Protein AF-A0A9D4PYG9-F1 (afdb_monomer_lite)

Radius of gyration: 35.53 Å; chains: 1; bounding box: 82×43×88 Å

pLDDT: mean 91.63, std 8.03, range [55.56, 98.69]

Organism: Rhipicephalus sanguineus (NCBI:txid34632)

Foldseek 3Di:
DVCVQQDPVNDALQSNLVSLQVQLVVCVVVVVLVSSLVSLVVSVVSVDPDLQSLLSSLLSNLVSCVSVVVLVSSLVSLVSSCVSPPPPLSSLVSNLVSCVSVLVLVVNLVSLVSNCVVPVPPPVSVVSNVVSVVSVVVVVVVVVVVVVVVVVVVVQVVLQVVQCVVVVNDFDDDDPPDPDDDSQPVQADPDPVQHPLGWGQDPVNPFIWHFDKDADVVLRDIDTRSTDTPVDDVLVVQCVQANPPDDHDPSCPVVCRHSVNDDDDD

Secondary structure (DSSP, 8-state):
-HHHHT-TTTS-HHHHHHHHHHHHHHHHHTT-HHHHHHHHHHHHHT--S-HHHHHHHHHHHHHHHHHTT-HHHHHHHHHHHHHHSTT-HHHHHHHHHHHHHTT-HHHHHHHHHHHHHH-TT-HHHHHHHHHHHHHHHHHHHHHHHHHHHHHHHHHHHHHHHHHHHHTT-PPPPPPTT-SS--TTGGGS--SGGGTT---EE-TTSSSEEEEEEEEETTTTEEEEEEEEETTS-HHHHHHHHHSTTS---GGGTT----TTT-----

InterPro domains:
  IPR011990 Tetratricopeptide-like helical domain superfamily [G3DSA:1.25.40.10] (14-161)
  IPR011990 Tetratricopeptide-like helical domain superfamily [SSF48452] (6-137)
  IPR019734 Tetratricopeptide repeat [SM00028] (17-50)
  IPR019734 Tetratricopeptide repeat [SM00028] (55-88)
  IPR019734 Tetratricopeptide repeat [SM00028] (89-122)
  IPR044059 Cns1/TTC4, wheel domain [PF18972] (207-264)

Sequence (266 aa):
MQQLKYDTELNGPEDLAEQYKEDGNNNFKLKKYRWAVASYTEGLRQKCKSLELNAQLYCNRAAAHFRLKNYGSALADSTIASKLKPNYTKAMTKAALCCWELERYQECIDWCKQLLELDAANAEMTMLKDKAEKALKLAERNRRKTELKERLAARQEAALRNALVERGIELPKPKDEELEYNPFEPLTPTHPALQGHRVHQSPSGDGLVWPAIFLYPEVMESDFVQSFDECSTFGEQLELLFGDTVDQPEWNASSRYTPNSVSVPH

Structure (mmCIF, N/CA/C/O backbone):
data_AF-A0A9D4PYG9-F1
#
_entry.id   AF-A0A9D4PYG9-F1
#
loop_
_atom_site.group_PDB
_atom_site.id
_atom_site.type_symbol
_atom_site.label_atom_id
_atom_site.label_alt_id
_atom_site.label_comp_id
_atom_site.label_asym_id
_atom_site.label_entity_id
_atom_site.label_seq_id
_atom_site.pdbx_PDB_ins_code
_atom_site.Cartn_x
_atom_site.Cartn_y
_atom_site.Cartn_z
_atom_site.occupancy
_atom_site.B_iso_or_equiv
_atom_site.auth_seq_id
_atom_site.auth_comp_id
_atom_site.auth_asym_id
_atom_site.auth_atom_id
_atom_site.pdbx_PDB_model_num
ATOM 1 N N . MET A 1 1 ? -21.456 -21.871 41.539 1.00 55.56 1 MET A N 1
ATOM 2 C CA . MET A 1 1 ? -21.260 -20.400 41.525 1.00 55.56 1 MET A CA 1
ATOM 3 C C . MET A 1 1 ? -21.328 -19.811 40.113 1.00 55.56 1 MET A C 1
ATOM 5 O O . MET A 1 1 ? -22.135 -18.921 39.924 1.00 55.56 1 MET A O 1
ATOM 9 N N . GLN A 1 2 ? -20.578 -20.300 39.107 1.00 59.31 2 GLN A N 1
ATOM 10 C CA . GLN A 1 2 ? -20.691 -19.781 37.721 1.00 59.31 2 GLN A CA 1
ATOM 11 C C . GLN A 1 2 ? -22.035 -20.084 37.030 1.00 59.31 2 GLN A C 1
ATOM 13 O O . GLN A 1 2 ? -22.487 -19.281 36.228 1.00 59.31 2 GLN A O 1
ATOM 18 N N . GLN A 1 3 ? -22.688 -21.202 37.361 1.00 62.25 3 GLN A N 1
ATOM 19 C CA . GLN A 1 3 ? -23.954 -21.609 36.734 1.00 62.25 3 GLN A CA 1
ATOM 20 C C . GLN A 1 3 ? -25.133 -20.692 37.096 1.00 62.25 3 GLN A C 1
ATOM 22 O O . GLN A 1 3 ? -25.907 -20.351 36.218 1.00 62.25 3 GLN A O 1
ATOM 27 N N . LEU A 1 4 ? -25.206 -20.216 38.349 1.00 64.75 4 LEU A N 1
ATOM 28 C CA . LEU A 1 4 ? -26.222 -19.242 38.783 1.00 64.75 4 LEU A CA 1
ATOM 29 C C . LEU A 1 4 ? -26.007 -17.852 38.168 1.00 64.75 4 LEU A C 1
ATOM 31 O O . LEU A 1 4 ? -26.941 -17.065 38.069 1.00 64.75 4 LEU A O 1
ATOM 35 N N . LYS A 1 5 ? -24.754 -17.533 37.811 1.00 72.44 5 LYS A N 1
ATOM 36 C CA . LYS A 1 5 ? -24.378 -16.220 37.291 1.00 72.44 5 LYS A CA 1
ATOM 37 C C . LYS A 1 5 ? -25.054 -15.989 35.937 1.00 72.44 5 LYS A C 1
ATOM 39 O O . LYS A 1 5 ? -25.795 -15.029 35.811 1.00 72.44 5 LYS A O 1
ATOM 44 N N . TYR A 1 6 ? -24.897 -16.916 34.991 1.00 76.25 6 TYR A N 1
ATOM 45 C CA . TYR A 1 6 ? -25.438 -16.786 33.628 1.00 76.25 6 TYR A CA 1
ATOM 46 C C . TYR A 1 6 ? -26.791 -17.472 33.414 1.00 76.25 6 TYR A C 1
ATOM 48 O O . TYR A 1 6 ? -27.145 -17.794 32.281 1.00 76.25 6 TYR A O 1
ATOM 56 N N . ASP A 1 7 ? -27.520 -17.754 34.490 1.00 78.38 7 ASP A N 1
ATOM 57 C CA . ASP A 1 7 ? -28.818 -18.406 34.387 1.00 78.38 7 ASP A CA 1
ATOM 58 C C . ASP A 1 7 ? -29.837 -17.446 33.755 1.00 78.38 7 ASP A C 1
ATOM 60 O O . ASP A 1 7 ? -30.110 -16.369 34.295 1.00 78.38 7 ASP A O 1
ATOM 64 N N . THR A 1 8 ? -30.376 -17.836 32.600 1.00 74.88 8 THR A N 1
ATOM 65 C CA . THR A 1 8 ? -31.358 -17.066 31.828 1.00 74.88 8 THR A CA 1
ATOM 66 C C . THR A 1 8 ? -32.742 -17.034 32.467 1.00 74.88 8 THR A C 1
ATOM 68 O O . THR A 1 8 ? -33.554 -16.195 32.091 1.00 74.88 8 THR A O 1
ATOM 71 N N . GLU A 1 9 ? -33.033 -17.931 33.413 1.00 72.62 9 GLU A N 1
ATOM 72 C CA . GLU A 1 9 ? -34.295 -17.925 34.164 1.00 72.62 9 GLU A CA 1
ATOM 73 C C . GLU A 1 9 ? -34.260 -16.923 35.328 1.00 72.62 9 GLU A C 1
ATOM 75 O O . GLU A 1 9 ? -35.305 -16.449 35.773 1.00 72.62 9 GLU A O 1
ATOM 80 N N . LEU A 1 10 ? -33.057 -16.569 35.797 1.00 72.06 10 LEU A N 1
ATOM 81 C CA . LEU A 1 10 ? -32.842 -15.691 36.950 1.00 72.06 10 LEU A CA 1
ATOM 82 C C . LEU A 1 10 ? -32.407 -14.268 36.573 1.00 72.06 10 LEU A C 1
ATOM 84 O O . LEU A 1 10 ? -32.559 -13.363 37.391 1.00 72.06 10 LEU A O 1
ATOM 88 N N . ASN A 1 11 ? -31.861 -14.059 35.371 1.00 78.19 11 ASN A N 1
ATOM 89 C CA . ASN A 1 11 ? -31.278 -12.782 34.951 1.00 78.19 11 ASN A CA 1
ATOM 90 C C . ASN A 1 11 ? -31.868 -12.307 33.619 1.00 78.19 11 ASN A C 1
ATOM 92 O O . ASN A 1 11 ? -31.974 -13.080 32.664 1.00 78.19 11 ASN A O 1
ATOM 96 N N . GLY A 1 12 ? -32.194 -11.015 33.529 1.00 86.75 12 GLY A N 1
ATOM 97 C CA . GLY A 1 12 ? -32.633 -10.414 32.273 1.00 86.75 12 GLY A CA 1
ATOM 98 C C . GLY A 1 12 ? -31.500 -10.329 31.236 1.00 86.75 12 GLY A C 1
ATOM 99 O O . GLY A 1 12 ? -30.319 -10.389 31.594 1.00 86.75 12 GLY A O 1
ATOM 100 N N . PRO A 1 13 ? -31.818 -10.133 29.942 1.00 88.19 13 PRO A N 1
ATOM 101 C CA . PRO A 1 13 ? -30.812 -9.935 28.894 1.00 88.19 13 PRO A CA 1
ATOM 102 C C . PRO A 1 13 ? -29.830 -8.792 29.194 1.00 88.19 13 PRO A C 1
ATOM 104 O O . PRO A 1 13 ? -28.642 -8.886 28.882 1.00 88.19 13 PRO A O 1
ATOM 107 N N . GLU A 1 14 ? -30.317 -7.717 29.813 1.00 90.12 14 GLU A N 1
ATOM 108 C CA . GLU A 1 14 ? -29.525 -6.587 30.294 1.00 90.12 14 GLU A CA 1
ATOM 109 C C . GLU A 1 14 ? -28.530 -7.006 31.389 1.00 90.12 14 GLU A C 1
ATOM 111 O O . GLU A 1 14 ? -27.348 -6.679 31.286 1.00 90.12 14 GLU A O 1
ATOM 116 N N . ASP A 1 15 ? -28.978 -7.768 32.390 1.00 90.56 15 ASP A N 1
ATOM 117 C CA . ASP A 1 15 ? -28.140 -8.224 33.506 1.00 90.56 15 ASP A CA 1
ATOM 118 C C . ASP A 1 15 ? -27.057 -9.195 33.025 1.00 90.56 15 ASP A C 1
ATOM 120 O O . ASP A 1 15 ? -25.887 -9.067 33.391 1.00 90.56 15 ASP A O 1
ATOM 124 N N . LEU A 1 16 ? -27.421 -10.132 32.144 1.00 92.31 16 LEU A N 1
ATOM 125 C CA . LEU A 1 16 ? -26.475 -11.063 31.526 1.00 92.31 16 LEU A CA 1
ATOM 126 C C . LEU A 1 16 ? -25.425 -10.323 30.696 1.00 92.31 16 LEU A C 1
ATOM 128 O O . LEU A 1 16 ? -24.229 -10.599 30.819 1.00 92.31 16 LEU A O 1
ATOM 132 N N . ALA A 1 17 ? -25.84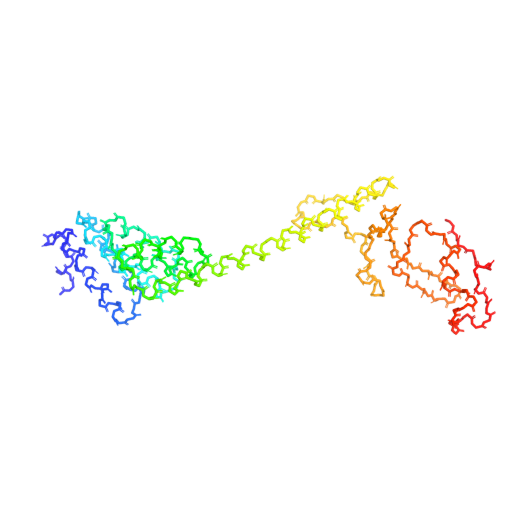5 -9.358 29.872 1.00 93.69 17 ALA A N 1
ATOM 133 C CA . ALA A 1 17 ? -24.924 -8.528 29.102 1.00 93.69 17 ALA A CA 1
ATOM 134 C C . ALA A 1 17 ? -23.938 -7.784 30.016 1.00 93.69 17 ALA A C 1
ATOM 136 O O . ALA A 1 17 ? -22.748 -7.692 29.700 1.00 93.69 17 ALA A O 1
ATOM 137 N N . GLU A 1 18 ? -24.413 -7.317 31.170 1.00 94.56 18 GLU A N 1
ATOM 138 C CA . GLU A 1 18 ? -23.606 -6.577 32.132 1.00 94.56 18 GLU A CA 1
ATOM 139 C C . GLU A 1 18 ? -22.602 -7.461 32.873 1.00 94.56 18 GLU A C 1
ATOM 141 O O . GLU A 1 18 ? -21.430 -7.108 33.027 1.00 94.56 18 GLU A O 1
ATOM 146 N N . GLN A 1 19 ? -23.003 -8.677 33.228 1.00 93.94 19 GLN A N 1
ATOM 147 C CA . GLN A 1 19 ? -22.090 -9.675 33.768 1.00 93.94 19 GLN A CA 1
ATOM 148 C C . GLN A 1 19 ? -20.988 -10.057 32.770 1.00 93.94 19 GLN A C 1
ATOM 150 O O . GLN A 1 19 ? -19.811 -10.098 33.140 1.00 93.94 19 GLN A O 1
ATOM 155 N N . TYR A 1 20 ? -21.345 -10.291 31.502 1.00 96.38 20 TYR A N 1
ATOM 156 C CA . TYR A 1 20 ? -20.376 -10.570 30.441 1.00 96.38 20 TYR A CA 1
ATOM 157 C C . TYR A 1 20 ? -19.436 -9.386 30.185 1.00 96.38 20 TYR A C 1
ATOM 159 O O . TYR A 1 20 ? -18.245 -9.595 29.927 1.00 96.38 20 TYR A O 1
ATOM 167 N N . LYS A 1 21 ? -19.931 -8.145 30.297 1.00 96.75 21 LYS A N 1
ATOM 168 C CA . LYS A 1 21 ? -19.092 -6.941 30.259 1.00 96.75 21 LYS A CA 1
ATOM 169 C C . LYS A 1 21 ? -18.051 -6.971 31.374 1.00 96.75 21 LYS A C 1
ATOM 171 O O . LYS A 1 21 ? -16.872 -6.754 31.100 1.00 96.75 21 LYS A O 1
ATOM 176 N N . GLU A 1 22 ? -18.455 -7.274 32.606 1.00 97.50 22 GLU A N 1
ATOM 177 C CA . GLU A 1 22 ? -17.533 -7.342 33.743 1.00 97.50 22 GLU A CA 1
ATOM 178 C C . GLU A 1 22 ? -16.489 -8.456 33.593 1.00 97.50 22 GLU A C 1
ATOM 180 O O . GLU A 1 22 ? -15.306 -8.245 33.871 1.00 97.50 22 GLU A O 1
ATOM 185 N N . ASP A 1 23 ? -16.869 -9.616 33.057 1.00 96.06 23 ASP A N 1
ATOM 186 C CA . ASP A 1 23 ? -15.910 -10.683 32.750 1.00 96.06 23 ASP A CA 1
ATOM 187 C C . ASP A 1 23 ? -14.924 -10.279 31.654 1.00 96.06 23 ASP A C 1
ATOM 189 O O . ASP A 1 23 ? -13.720 -10.533 31.766 1.00 96.06 23 ASP A O 1
ATOM 193 N N . GLY A 1 24 ? -15.410 -9.591 30.620 1.00 97.62 24 GLY A N 1
ATOM 194 C CA . GLY A 1 24 ? -14.565 -9.002 29.591 1.00 97.62 24 GLY A CA 1
ATOM 195 C C . GLY A 1 24 ? -13.587 -7.981 30.172 1.00 97.62 24 GLY A C 1
ATOM 196 O O . GLY A 1 24 ? -12.392 -8.043 29.869 1.00 97.62 24 GLY A O 1
ATOM 197 N N . ASN A 1 25 ? -14.055 -7.105 31.067 1.00 98.06 25 ASN A N 1
ATOM 198 C CA . ASN A 1 25 ? -13.240 -6.099 31.751 1.00 98.06 25 ASN A CA 1
ATOM 199 C C . ASN A 1 25 ? -12.143 -6.759 32.598 1.00 98.06 25 ASN A C 1
ATOM 201 O O . ASN A 1 25 ? -10.980 -6.346 32.550 1.00 98.06 25 ASN A O 1
ATOM 205 N N . ASN A 1 26 ? -12.484 -7.814 33.340 1.00 98.06 26 ASN A N 1
ATOM 206 C CA . ASN A 1 26 ? -11.534 -8.578 34.146 1.00 98.06 26 ASN A CA 1
ATOM 207 C C . ASN A 1 26 ? -10.485 -9.276 33.273 1.00 98.06 26 ASN A C 1
ATOM 209 O O . ASN A 1 26 ? -9.284 -9.134 33.514 1.00 98.06 26 ASN A O 1
ATOM 213 N N . ASN A 1 27 ? -10.906 -9.951 32.201 1.00 97.69 27 ASN A N 1
ATOM 214 C CA . ASN A 1 27 ? -9.984 -10.557 31.241 1.00 97.69 27 ASN A CA 1
ATOM 215 C C . ASN A 1 27 ? -9.079 -9.512 30.572 1.00 97.69 27 ASN A C 1
ATOM 217 O O . ASN A 1 27 ? -7.885 -9.756 30.384 1.00 97.69 27 ASN A O 1
ATOM 221 N N . PHE A 1 28 ? -9.609 -8.329 30.260 1.00 97.88 28 PHE A N 1
ATOM 222 C CA . PHE A 1 28 ? -8.837 -7.234 29.681 1.00 97.88 28 PHE A CA 1
ATOM 223 C C . PHE A 1 28 ? -7.763 -6.717 30.648 1.00 97.88 28 PHE A C 1
ATOM 225 O O . PHE A 1 28 ? -6.609 -6.554 30.242 1.00 97.88 28 PHE A O 1
ATOM 232 N N . LYS A 1 29 ? -8.103 -6.525 31.933 1.00 98.06 29 LYS A N 1
ATOM 233 C CA . LYS A 1 29 ? -7.146 -6.154 32.995 1.00 98.06 29 LYS A CA 1
ATOM 234 C C . LYS A 1 29 ? -6.034 -7.196 33.142 1.00 98.06 29 LYS A C 1
ATOM 236 O O . LYS A 1 29 ? -4.868 -6.834 33.271 1.00 98.06 29 LYS A O 1
ATOM 241 N N . LEU A 1 30 ? -6.375 -8.481 33.024 1.00 97.81 30 LEU A N 1
ATOM 242 C CA . LEU A 1 30 ? -5.425 -9.600 33.031 1.00 97.81 30 LEU A CA 1
ATOM 243 C C . LEU A 1 30 ? -4.646 -9.768 31.710 1.00 97.81 30 LEU A C 1
ATOM 245 O O . LEU A 1 30 ? -3.938 -10.759 31.544 1.00 97.81 30 LEU A O 1
ATOM 249 N N . LYS A 1 31 ? -4.781 -8.835 30.754 1.00 97.50 31 LYS A N 1
ATOM 250 C CA . LYS A 1 31 ? -4.175 -8.878 29.407 1.00 97.50 31 LYS A CA 1
ATOM 251 C C . LYS A 1 31 ? -4.569 -10.110 28.576 1.00 97.50 31 LYS A C 1
ATOM 253 O O . LYS A 1 31 ? -3.957 -10.408 27.551 1.00 97.50 31 LYS A O 1
ATOM 258 N N . LYS A 1 32 ? -5.635 -10.809 28.966 1.00 98.25 32 LYS A N 1
ATOM 259 C CA . LYS A 1 32 ? -6.213 -11.958 28.261 1.00 98.25 32 LYS A CA 1
ATOM 260 C C . LYS A 1 32 ? -7.167 -11.472 27.165 1.00 98.25 32 LYS A C 1
ATOM 262 O O . LYS A 1 32 ? -8.369 -11.715 27.213 1.00 98.25 32 LYS A O 1
ATOM 267 N N . TYR A 1 33 ? -6.639 -10.767 26.163 1.00 98.12 33 TYR A N 1
ATOM 268 C CA . TYR A 1 33 ? -7.465 -10.032 25.194 1.00 98.12 33 TYR A CA 1
ATOM 269 C C . TYR A 1 33 ? -8.387 -10.920 24.347 1.00 98.12 33 TYR A C 1
ATOM 271 O O . TYR A 1 33 ? -9.516 -10.525 24.086 1.00 98.12 33 TYR A O 1
ATOM 279 N N . ARG A 1 34 ? -7.961 -12.136 23.969 1.00 98.19 34 ARG A N 1
ATOM 280 C CA . ARG A 1 34 ? -8.829 -13.093 23.249 1.00 98.19 34 ARG A CA 1
ATOM 281 C C . ARG A 1 34 ? -10.056 -13.486 24.077 1.00 98.19 34 ARG A C 1
ATOM 283 O O . ARG A 1 34 ? -11.167 -13.493 23.561 1.00 98.19 34 ARG A O 1
ATOM 290 N N . TRP A 1 35 ? -9.852 -13.743 25.368 1.00 97.88 35 TRP A N 1
ATOM 291 C CA . TRP A 1 35 ? -10.934 -14.050 26.304 1.00 97.88 35 TRP A CA 1
ATOM 292 C C . TRP A 1 35 ? -11.835 -12.839 26.538 1.00 97.88 35 TRP A C 1
ATOM 294 O O . TRP A 1 35 ? -13.049 -12.986 26.557 1.00 97.88 35 TRP A O 1
ATOM 304 N N . ALA A 1 36 ? -11.262 -11.634 26.619 1.00 98.31 36 ALA A N 1
ATOM 305 C CA . ALA A 1 36 ? -12.045 -10.405 26.708 1.00 98.31 36 ALA A CA 1
ATOM 306 C C . ALA A 1 36 ? -12.956 -10.216 25.482 1.00 98.31 36 ALA A C 1
ATOM 308 O O . ALA A 1 36 ? -14.144 -9.954 25.643 1.00 98.31 36 ALA A O 1
ATOM 309 N N . VAL A 1 37 ? -12.431 -10.417 24.264 1.00 98.56 37 VAL A N 1
ATOM 310 C CA . VAL A 1 37 ? -13.228 -10.374 23.023 1.00 98.56 37 VAL A CA 1
ATOM 311 C C . VAL A 1 37 ? -14.380 -11.377 23.069 1.00 98.56 37 VAL A C 1
ATOM 313 O O . VAL A 1 37 ? -15.501 -11.017 22.707 1.00 98.56 37 VAL A O 1
ATOM 316 N N . ALA A 1 38 ? -14.122 -12.608 23.521 1.00 98.06 38 ALA A N 1
ATOM 317 C CA . ALA A 1 38 ? -15.157 -13.628 23.659 1.00 98.06 38 ALA A CA 1
ATOM 318 C C . ALA A 1 38 ? -16.249 -13.183 24.646 1.00 98.06 38 ALA A C 1
ATOM 320 O O . ALA A 1 38 ? -17.416 -13.149 24.271 1.00 98.06 38 ALA A O 1
ATOM 321 N N . SER A 1 39 ? -15.877 -12.733 25.850 1.00 97.88 39 SER A N 1
ATOM 322 C CA . SER A 1 39 ? -16.832 -12.249 26.856 1.00 97.88 39 SER A CA 1
ATOM 323 C C . SER A 1 39 ? -17.685 -11.084 26.344 1.00 97.88 39 SER A C 1
ATOM 325 O O . SER A 1 39 ? -18.905 -11.143 26.438 1.00 97.88 39 SER A O 1
ATOM 327 N N . TYR A 1 40 ? -17.087 -10.060 25.725 1.00 98.25 40 TYR A N 1
ATOM 328 C CA . TYR A 1 40 ? -17.868 -8.951 25.159 1.00 98.25 40 TYR A CA 1
ATOM 329 C C . TYR A 1 40 ? -18.783 -9.397 24.015 1.00 98.25 40 TYR A C 1
ATOM 331 O O . TYR A 1 40 ? -19.875 -8.858 23.848 1.00 98.25 40 TYR A O 1
ATOM 339 N N . THR A 1 41 ? -18.357 -10.387 23.228 1.00 98.19 41 THR A N 1
ATOM 340 C CA . THR A 1 41 ? -19.181 -10.957 22.158 1.00 98.19 41 THR A CA 1
ATOM 341 C C . THR A 1 41 ? -20.390 -11.696 22.722 1.00 98.19 41 THR A C 1
ATOM 343 O O . THR A 1 41 ? -21.488 -11.501 22.207 1.00 98.19 41 THR A O 1
ATOM 346 N N . GLU A 1 42 ? -20.228 -12.473 23.796 1.00 96.56 42 GLU A N 1
ATOM 347 C CA . GLU A 1 42 ? -21.366 -13.096 24.485 1.00 96.56 42 GLU A CA 1
ATOM 348 C C . GLU A 1 42 ? -22.306 -12.055 25.104 1.00 96.56 42 GLU A C 1
ATOM 350 O O . GLU A 1 42 ? -23.521 -12.215 25.019 1.00 96.56 42 GLU A O 1
ATOM 355 N N . GLY A 1 43 ? -21.771 -10.948 25.632 1.00 96.00 43 GLY A N 1
ATOM 356 C CA . GLY A 1 43 ? -22.584 -9.826 26.109 1.00 96.00 43 GLY A CA 1
ATOM 357 C C . GLY A 1 43 ? -23.446 -9.211 25.001 1.00 96.00 43 GLY A C 1
ATOM 358 O O . GLY A 1 43 ? -24.649 -9.034 25.170 1.00 96.00 43 GLY A O 1
ATOM 359 N N . LEU A 1 44 ? -22.863 -8.966 23.823 1.00 96.25 44 LEU A N 1
ATOM 360 C CA . LEU A 1 44 ? -23.594 -8.449 22.657 1.00 96.25 44 LEU A CA 1
ATOM 361 C C . LEU A 1 44 ? -24.637 -9.444 22.118 1.00 96.25 44 LEU A C 1
ATOM 363 O O . LEU A 1 44 ? -25.673 -9.032 21.594 1.00 96.25 44 LEU A O 1
ATOM 367 N N . ARG A 1 45 ? -24.400 -10.756 22.258 1.00 96.12 45 ARG A N 1
ATOM 368 C CA . ARG A 1 45 ? -25.356 -11.801 21.849 1.00 96.12 45 ARG A CA 1
ATOM 369 C C . ARG A 1 45 ? -26.627 -11.830 22.686 1.00 96.12 45 ARG A C 1
ATOM 371 O O . ARG A 1 45 ? -27.636 -12.310 22.175 1.00 96.12 45 ARG A O 1
ATOM 378 N N . GLN A 1 46 ? -26.609 -11.274 23.898 1.00 93.94 46 GLN A N 1
ATOM 379 C CA . GLN A 1 46 ? -27.815 -11.169 24.725 1.00 93.94 46 GLN A CA 1
ATOM 380 C C . GLN A 1 46 ? -28.857 -10.217 24.121 1.00 93.94 46 GLN A C 1
ATOM 382 O O . GLN A 1 46 ? -30.011 -10.241 24.532 1.00 93.94 46 GLN A O 1
ATOM 387 N N . LYS A 1 47 ? -28.488 -9.399 23.117 1.00 87.94 47 LYS A N 1
ATOM 388 C CA . LYS A 1 47 ? -29.399 -8.465 22.426 1.00 87.94 47 LYS A CA 1
ATOM 389 C C . LYS A 1 47 ? -30.151 -7.540 23.395 1.00 87.94 47 LYS A C 1
ATOM 391 O O . LYS A 1 47 ? -31.330 -7.243 23.206 1.00 87.94 47 LYS A O 1
ATOM 396 N N . CYS A 1 48 ? -29.437 -7.075 24.415 1.00 89.38 48 CYS A N 1
ATOM 397 C CA . CYS A 1 48 ? -29.892 -6.055 25.350 1.00 89.38 48 CYS A CA 1
ATOM 398 C C . CYS A 1 48 ? -30.402 -4.806 24.602 1.00 89.38 48 CYS A C 1
ATOM 400 O O . CYS A 1 48 ? -29.817 -4.389 23.595 1.00 89.38 48 CYS A O 1
ATOM 402 N N . LYS A 1 49 ? -31.485 -4.190 25.096 1.00 91.88 49 LYS A N 1
ATOM 403 C CA . LYS A 1 49 ? -32.093 -2.997 24.469 1.00 91.88 49 LYS A CA 1
ATOM 404 C C . LYS A 1 49 ? -31.371 -1.692 24.817 1.00 91.88 49 LYS A C 1
ATOM 406 O O . LYS A 1 49 ? -31.593 -0.676 24.161 1.00 91.88 49 LYS A O 1
ATOM 411 N N . SER A 1 50 ? -30.506 -1.702 25.830 1.00 94.81 50 SER A N 1
ATOM 412 C CA . SER A 1 50 ? -29.747 -0.524 26.253 1.00 94.81 50 SER A CA 1
ATOM 413 C C . SER A 1 50 ? -28.673 -0.158 25.226 1.00 94.81 50 SER A C 1
ATOM 415 O O . SER A 1 50 ? -27.659 -0.842 25.072 1.00 94.81 50 SER A O 1
ATOM 417 N N . LEU A 1 51 ? -28.884 0.966 24.534 1.00 95.12 51 LEU A N 1
ATOM 418 C CA . LEU A 1 51 ? -27.913 1.526 23.587 1.00 95.12 51 LEU A CA 1
ATOM 419 C C . LEU A 1 51 ? -26.587 1.874 24.272 1.00 95.12 51 LEU A C 1
ATOM 421 O O . LEU A 1 51 ? -25.526 1.633 23.703 1.00 95.12 51 LEU A O 1
ATOM 425 N N . GLU A 1 52 ? -26.646 2.383 25.504 1.00 95.69 52 GLU A N 1
ATOM 426 C CA . GLU A 1 52 ? -25.468 2.736 26.301 1.00 95.69 52 GLU A CA 1
ATOM 427 C C . GLU A 1 52 ? -24.622 1.498 26.622 1.00 95.69 52 GLU A C 1
ATOM 429 O O . GLU A 1 52 ? -23.407 1.512 26.423 1.00 95.69 52 GLU A O 1
ATOM 434 N N . LEU A 1 53 ? -25.256 0.401 27.052 1.00 95.88 53 LEU A N 1
ATOM 435 C CA . LEU A 1 53 ? -24.548 -0.847 27.331 1.00 95.88 53 LEU A CA 1
ATOM 436 C C . LEU A 1 53 ? -23.938 -1.437 26.055 1.00 95.88 53 LEU A C 1
ATOM 438 O O . LEU A 1 53 ? -22.750 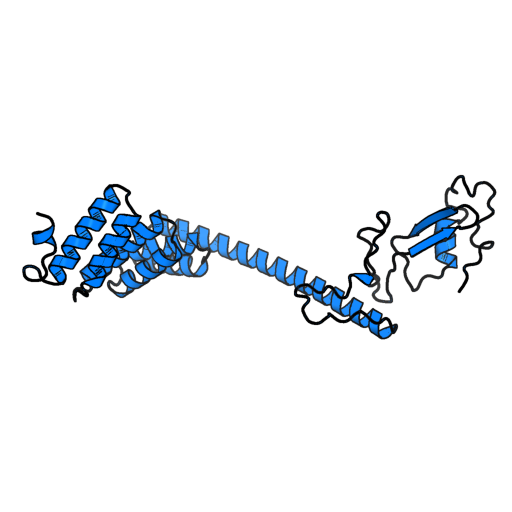-1.765 26.018 1.00 95.88 53 LEU A O 1
ATOM 442 N N . ASN A 1 54 ? -24.711 -1.498 24.972 1.00 97.12 54 ASN A N 1
ATOM 443 C CA . ASN A 1 54 ? -24.191 -1.974 23.693 1.00 97.12 54 ASN A CA 1
ATOM 444 C C . ASN A 1 54 ? -23.001 -1.126 23.219 1.00 97.12 54 ASN A C 1
ATOM 446 O O . ASN A 1 54 ? -21.982 -1.684 22.812 1.00 97.12 54 ASN A O 1
ATOM 450 N N . ALA A 1 55 ? -23.071 0.205 23.334 1.00 97.81 55 ALA A N 1
ATOM 451 C CA . ALA A 1 55 ? -21.960 1.091 22.993 1.00 97.81 55 ALA A CA 1
ATOM 452 C C . ALA A 1 55 ? -20.699 0.774 23.817 1.00 97.81 55 ALA A C 1
ATOM 454 O O . ALA A 1 55 ? -19.606 0.693 23.252 1.00 97.81 55 ALA A O 1
ATOM 455 N N . GLN A 1 56 ? -20.836 0.545 25.128 1.00 97.88 56 GLN A N 1
ATOM 456 C CA . GLN A 1 56 ? -19.721 0.155 26.002 1.00 97.88 56 GLN A CA 1
ATOM 457 C C . GLN A 1 56 ? -19.122 -1.201 25.607 1.00 97.88 56 GLN A C 1
ATOM 459 O O . GLN A 1 56 ? -17.900 -1.321 25.511 1.00 97.88 56 GLN A O 1
ATOM 464 N N . LEU A 1 57 ? -19.958 -2.207 25.333 1.00 98.12 57 LEU A N 1
ATOM 465 C CA . LEU A 1 57 ? -19.517 -3.534 24.894 1.00 98.12 57 LEU A CA 1
ATOM 466 C C . LEU A 1 57 ? -18.735 -3.464 23.577 1.00 98.12 57 LEU A C 1
ATOM 468 O O . LEU A 1 57 ? -17.631 -4.005 23.497 1.00 98.12 57 LEU A O 1
ATOM 472 N N . TYR A 1 58 ? -19.252 -2.748 22.574 1.00 98.62 58 TYR A N 1
ATOM 473 C CA . TYR A 1 58 ? -18.540 -2.522 21.314 1.00 98.62 58 TYR A CA 1
ATOM 474 C C . TYR A 1 58 ? -17.224 -1.763 21.532 1.00 98.62 58 TYR A C 1
ATOM 476 O O . TYR A 1 58 ? -16.184 -2.193 21.039 1.00 98.62 58 TYR A O 1
ATOM 484 N N . CYS A 1 59 ? -17.217 -0.682 22.320 1.00 98.50 59 CYS A N 1
ATOM 485 C CA . CYS A 1 59 ? -15.999 0.087 22.601 1.00 98.50 59 CYS A CA 1
ATOM 486 C C . CYS A 1 59 ? -14.928 -0.761 23.313 1.00 98.50 59 CYS A C 1
ATOM 488 O O . CYS A 1 59 ? -13.740 -0.695 22.981 1.00 98.50 59 CYS A O 1
ATOM 490 N N . ASN A 1 60 ? -15.328 -1.588 24.278 1.00 98.44 60 ASN A N 1
ATOM 491 C CA . ASN A 1 60 ? -14.403 -2.438 25.020 1.00 98.44 60 ASN A CA 1
ATOM 492 C C . ASN A 1 60 ? -13.895 -3.611 24.168 1.00 98.44 60 ASN A C 1
ATOM 494 O O . ASN A 1 60 ? -12.705 -3.948 24.229 1.00 98.44 60 ASN A O 1
ATOM 498 N N . ARG A 1 61 ? -14.752 -4.188 23.314 1.00 98.69 61 ARG A N 1
ATOM 499 C CA . ARG A 1 61 ? -14.342 -5.201 22.334 1.00 98.69 61 ARG A CA 1
ATOM 500 C C . ARG A 1 61 ? -13.386 -4.624 21.295 1.00 98.69 61 ARG A C 1
ATOM 502 O O . ARG A 1 61 ? -12.359 -5.247 21.025 1.00 98.69 61 ARG A O 1
ATOM 509 N N . ALA A 1 62 ? -13.626 -3.400 20.823 1.00 98.69 62 ALA A N 1
ATOM 510 C CA . ALA A 1 62 ? -12.703 -2.680 19.952 1.00 98.69 62 ALA A CA 1
ATOM 511 C C . ALA A 1 62 ? -11.328 -2.489 20.602 1.00 98.69 62 ALA A C 1
ATOM 513 O O . ALA A 1 62 ? -10.298 -2.740 19.976 1.00 98.69 62 ALA A O 1
ATOM 514 N N . ALA A 1 63 ? -11.288 -2.093 21.878 1.00 98.62 63 ALA A N 1
ATOM 515 C CA . ALA A 1 63 ? -10.036 -1.962 22.614 1.00 98.62 63 ALA A CA 1
ATOM 516 C C . ALA A 1 63 ? -9.291 -3.304 22.718 1.00 98.62 63 ALA A C 1
ATOM 518 O O . ALA A 1 63 ? -8.069 -3.339 22.560 1.00 98.62 63 ALA A O 1
ATOM 519 N N . ALA A 1 64 ? -10.005 -4.410 22.947 1.00 98.56 64 ALA A N 1
ATOM 520 C CA . ALA A 1 64 ? -9.415 -5.747 22.989 1.00 98.56 64 ALA A CA 1
ATOM 521 C C . ALA A 1 64 ? -8.889 -6.190 21.612 1.00 98.56 64 ALA A C 1
ATOM 523 O O . ALA A 1 64 ? -7.752 -6.655 21.519 1.00 98.56 64 ALA A O 1
ATOM 524 N N . HIS A 1 65 ? -9.648 -5.964 20.536 1.00 98.69 65 HIS A N 1
ATOM 525 C CA . HIS A 1 65 ? -9.198 -6.205 19.162 1.00 98.69 65 HIS A CA 1
ATOM 526 C C . HIS A 1 65 ? -7.967 -5.377 18.795 1.00 98.69 65 HIS A C 1
ATOM 528 O O . HIS A 1 65 ? -7.028 -5.908 18.208 1.00 98.69 65 HIS A O 1
ATOM 534 N N . PHE A 1 66 ? -7.921 -4.109 19.201 1.00 98.69 66 PHE A N 1
ATOM 535 C CA . PHE A 1 66 ? -6.769 -3.243 18.968 1.00 98.69 66 PHE A CA 1
ATOM 536 C C . PHE A 1 66 ? -5.507 -3.775 19.653 1.00 98.69 66 PHE A C 1
ATOM 538 O O . PHE A 1 66 ? -4.437 -3.791 19.056 1.00 98.69 66 PHE A O 1
ATOM 545 N N . ARG A 1 67 ? -5.622 -4.280 20.889 1.00 98.31 67 ARG A N 1
ATOM 546 C CA . ARG A 1 67 ? -4.495 -4.928 21.587 1.00 98.31 67 ARG A CA 1
ATOM 547 C C . ARG A 1 67 ? -4.039 -6.223 20.913 1.00 98.31 67 ARG A C 1
ATOM 549 O O . ARG A 1 67 ? -2.878 -6.592 21.053 1.00 98.31 67 ARG A O 1
ATOM 556 N N . LEU A 1 68 ? -4.928 -6.881 20.172 1.00 98.31 68 LEU A N 1
ATOM 557 C CA . LEU A 1 68 ? -4.620 -8.040 19.332 1.00 98.31 68 LEU A CA 1
ATOM 558 C C . LEU A 1 68 ? -4.114 -7.664 17.928 1.00 98.31 68 LEU A C 1
ATOM 560 O O . LEU A 1 68 ? -3.834 -8.567 17.151 1.00 98.31 68 LEU A O 1
ATOM 564 N N . LYS A 1 69 ? -3.985 -6.366 17.608 1.00 98.25 69 LYS A N 1
ATOM 565 C CA . LYS A 1 69 ? -3.662 -5.838 16.268 1.00 98.25 69 LYS A CA 1
ATOM 566 C C . LYS A 1 69 ? -4.693 -6.181 15.184 1.00 98.25 69 LYS A C 1
ATOM 568 O O . LYS A 1 69 ? -4.420 -6.073 13.994 1.00 98.25 69 LYS A O 1
ATOM 573 N N . ASN A 1 70 ? -5.917 -6.526 15.580 1.00 98.31 70 ASN A N 1
ATOM 574 C CA . ASN A 1 70 ? -7.034 -6.739 14.661 1.00 98.31 70 ASN A CA 1
ATOM 575 C C . ASN A 1 70 ? -7.684 -5.388 14.325 1.00 98.31 70 ASN A C 1
ATOM 577 O O . ASN A 1 70 ? -8.825 -5.125 14.711 1.00 98.31 70 ASN A O 1
ATOM 581 N N . TYR A 1 71 ? -6.943 -4.501 13.657 1.00 98.62 71 TYR A N 1
ATOM 582 C CA . TYR A 1 71 ? -7.340 -3.101 13.480 1.00 98.62 71 TYR A CA 1
ATOM 583 C C . TYR A 1 71 ? -8.629 -2.931 12.668 1.00 98.62 71 TYR A C 1
ATOM 585 O O . TYR A 1 71 ? -9.442 -2.074 13.001 1.00 98.62 71 TYR A O 1
ATOM 593 N N . GLY A 1 72 ? -8.873 -3.788 11.669 1.00 98.50 72 GLY A N 1
ATOM 594 C CA . GLY A 1 72 ? -10.126 -3.784 10.903 1.00 98.50 72 GLY A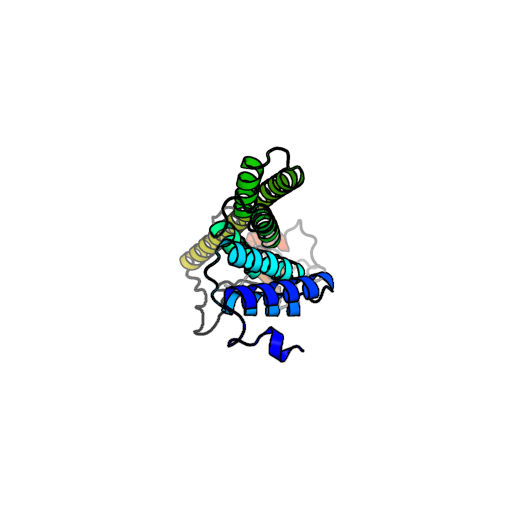 CA 1
ATOM 595 C C . GLY A 1 72 ? -11.356 -4.058 11.776 1.00 98.50 72 GLY A C 1
ATOM 596 O O . GLY A 1 72 ? -12.313 -3.286 11.764 1.00 98.50 72 GLY A O 1
ATOM 597 N N . SER A 1 73 ? -11.308 -5.110 12.601 1.00 98.56 73 SER A N 1
ATOM 598 C CA . SER A 1 73 ? -12.388 -5.437 13.544 1.00 98.56 73 SER A CA 1
ATOM 599 C C . SER A 1 73 ? -12.551 -4.362 14.620 1.00 98.56 73 SER A C 1
ATOM 601 O O . SER A 1 73 ? -13.671 -3.978 14.946 1.00 98.56 73 SER A O 1
ATOM 603 N N . ALA A 1 74 ? -11.438 -3.837 15.141 1.00 98.69 74 ALA A N 1
ATOM 604 C CA . ALA A 1 74 ? -11.459 -2.769 16.135 1.00 98.69 74 ALA A CA 1
ATOM 605 C C . ALA A 1 74 ? -12.093 -1.479 15.593 1.00 98.69 74 ALA A C 1
ATOM 607 O O . ALA A 1 74 ? -12.862 -0.828 16.302 1.00 98.69 74 ALA A O 1
ATOM 608 N N . LEU A 1 75 ? -11.808 -1.121 14.338 1.00 98.69 75 LEU A N 1
ATOM 609 C CA . LEU A 1 75 ? -12.411 0.029 13.672 1.00 98.69 75 LEU A CA 1
ATOM 610 C C . LEU A 1 75 ? -13.916 -0.161 13.473 1.00 98.69 75 LEU A C 1
ATOM 612 O O . LEU A 1 75 ? -14.683 0.760 13.756 1.00 98.69 75 LEU A O 1
ATOM 616 N N . ALA A 1 76 ? -14.343 -1.348 13.035 1.00 98.62 76 ALA A N 1
ATOM 617 C CA . ALA A 1 76 ? -15.758 -1.664 12.859 1.00 98.62 76 ALA A CA 1
ATOM 618 C C . ALA A 1 76 ? -16.532 -1.515 14.180 1.00 98.62 76 ALA A C 1
ATOM 620 O O . ALA A 1 76 ? -17.507 -0.767 14.240 1.00 98.62 76 ALA A O 1
ATOM 621 N N . ASP A 1 77 ? -16.042 -2.135 15.256 1.00 98.69 77 ASP A N 1
ATOM 622 C CA . ASP A 1 77 ? -16.645 -2.033 16.588 1.00 98.69 77 ASP A CA 1
ATOM 623 C C . ASP A 1 77 ? -16.648 -0.591 17.121 1.00 98.69 77 ASP A C 1
ATOM 625 O O . ASP A 1 77 ? -17.661 -0.122 17.637 1.00 98.69 77 ASP A O 1
ATOM 629 N N . SER A 1 78 ? -15.545 0.147 16.955 1.00 98.50 78 SER A N 1
ATOM 630 C CA . SER A 1 78 ? -15.450 1.554 17.380 1.00 98.50 78 SER A CA 1
ATOM 631 C C . SER A 1 78 ? -16.452 2.446 16.645 1.00 98.50 78 SER A C 1
ATOM 633 O O . SER A 1 78 ? -17.074 3.315 17.253 1.00 98.50 78 SER A O 1
ATOM 635 N N . THR A 1 79 ? -16.640 2.203 15.347 1.00 98.19 79 THR A N 1
ATOM 636 C CA . THR A 1 79 ? -17.595 2.934 14.503 1.00 98.19 79 THR A CA 1
ATOM 637 C C . THR A 1 79 ? -19.039 2.621 14.890 1.00 98.19 79 THR A C 1
ATOM 639 O O . THR A 1 79 ? -19.900 3.496 14.847 1.00 98.19 79 THR A O 1
ATOM 642 N N . ILE A 1 80 ? -19.336 1.379 15.282 1.00 98.19 80 ILE A N 1
ATOM 643 C CA . ILE A 1 80 ? -20.661 1.023 15.805 1.00 98.19 80 ILE A CA 1
ATOM 644 C C . ILE A 1 80 ? -20.887 1.702 17.161 1.00 98.19 80 ILE A C 1
ATOM 646 O O . ILE A 1 80 ? -21.929 2.320 17.368 1.00 98.19 80 ILE A O 1
ATOM 650 N N . ALA A 1 81 ? -19.905 1.652 18.066 1.00 98.19 81 ALA A N 1
ATOM 651 C CA . ALA A 1 81 ? -20.002 2.278 19.382 1.00 98.19 81 ALA A CA 1
ATOM 652 C C . ALA A 1 81 ? -20.253 3.795 19.302 1.00 98.19 81 ALA A C 1
ATOM 654 O O . ALA A 1 81 ? -21.088 4.305 20.048 1.00 98.19 81 ALA A O 1
ATOM 655 N N . SER A 1 82 ? -19.587 4.507 18.385 1.00 97.19 82 SER A N 1
ATOM 656 C CA . SER A 1 82 ? -19.791 5.950 18.186 1.00 97.19 82 SER A CA 1
ATOM 657 C C . SER A 1 82 ? -21.143 6.298 17.552 1.00 97.19 82 SER A C 1
ATOM 659 O O . SER A 1 82 ? -21.674 7.375 17.808 1.00 97.19 82 SER A O 1
ATOM 661 N N . LYS A 1 83 ? -21.741 5.384 16.775 1.00 97.12 83 LYS A N 1
ATOM 662 C CA . LYS A 1 83 ? -23.118 5.531 16.269 1.00 97.12 83 LYS A CA 1
ATOM 663 C C . LYS A 1 83 ? -24.167 5.310 17.357 1.00 97.12 83 LYS A C 1
ATOM 665 O O . LYS A 1 83 ? -25.170 6.012 17.379 1.00 97.12 83 LYS A O 1
ATOM 670 N N . LEU A 1 84 ? -23.949 4.334 18.241 1.00 97.25 84 LEU A N 1
ATOM 671 C CA . LEU A 1 84 ? -24.869 4.025 19.344 1.00 97.25 84 LEU A CA 1
ATOM 672 C C . LEU A 1 84 ? -24.851 5.103 20.429 1.00 97.25 84 LEU A C 1
ATOM 674 O O . LEU A 1 84 ? -25.891 5.419 21.002 1.00 97.25 84 LEU A O 1
ATOM 678 N N . LYS A 1 85 ? -23.671 5.664 20.697 1.00 96.00 85 LYS A N 1
ATOM 679 C CA . LYS A 1 85 ? -23.472 6.765 21.631 1.00 96.00 85 LYS A CA 1
ATOM 680 C C . LYS A 1 85 ? -22.757 7.913 20.913 1.00 96.00 85 LYS A C 1
ATOM 682 O O . LYS A 1 85 ? -21.528 7.879 20.798 1.00 96.00 85 LYS A O 1
ATOM 687 N N . PRO A 1 86 ? -23.498 8.933 20.444 1.00 93.94 86 PRO A N 1
ATOM 688 C CA . PRO A 1 86 ? -22.898 10.133 19.877 1.00 93.94 86 PRO A CA 1
ATOM 689 C C . PRO A 1 86 ? -21.899 10.763 20.854 1.00 93.94 86 PRO A C 1
ATOM 691 O O . PRO A 1 86 ? -22.089 10.709 22.070 1.00 93.94 86 PRO A O 1
ATOM 694 N N . ASN A 1 87 ? -20.824 11.349 20.327 1.00 93.69 87 ASN A N 1
ATOM 695 C CA . ASN A 1 87 ? -19.743 11.963 21.109 1.00 93.69 87 ASN A CA 1
ATOM 696 C C . ASN A 1 87 ? -19.044 10.997 22.084 1.00 93.69 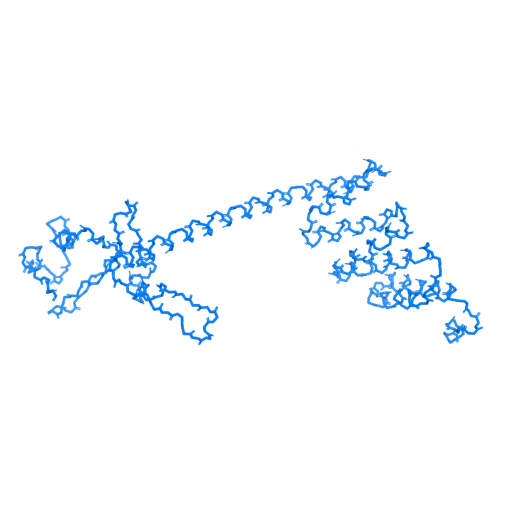87 ASN A C 1
ATOM 698 O O . ASN A 1 87 ? -18.461 11.419 23.086 1.00 93.69 87 ASN A O 1
ATOM 702 N N . TYR A 1 88 ? -19.071 9.687 21.809 1.00 96.88 88 TYR A N 1
ATOM 703 C CA . TYR A 1 88 ? -18.326 8.715 22.602 1.00 96.88 88 TYR A CA 1
ATOM 704 C C . TYR A 1 88 ? -16.829 8.778 22.282 1.00 96.88 88 TYR A C 1
ATOM 706 O O . TYR A 1 88 ? -16.285 7.959 21.538 1.00 96.88 88 TYR A O 1
ATOM 714 N N . THR A 1 89 ? -16.155 9.753 22.892 1.00 96.69 89 THR A N 1
ATOM 715 C CA . THR A 1 89 ? -14.751 10.096 22.624 1.00 96.69 89 THR A CA 1
ATOM 716 C C . THR A 1 89 ? -13.819 8.888 22.693 1.00 96.69 89 THR A C 1
ATOM 718 O O . THR A 1 89 ? -13.000 8.712 21.803 1.00 96.69 89 THR A O 1
ATOM 721 N N . LYS A 1 90 ? -13.997 7.972 23.657 1.00 96.62 90 LYS A N 1
ATOM 722 C CA . LYS A 1 90 ? -13.188 6.738 23.759 1.00 96.62 90 LYS A CA 1
ATOM 723 C C . LYS A 1 90 ? -13.264 5.860 22.503 1.00 96.62 90 LYS A C 1
ATOM 725 O O . LYS A 1 90 ? -12.233 5.363 22.047 1.00 96.62 90 LYS A O 1
ATOM 730 N N . ALA A 1 91 ? -14.463 5.672 21.950 1.00 97.75 91 ALA A N 1
ATOM 731 C CA . ALA A 1 91 ? -14.666 4.899 20.729 1.00 97.75 91 ALA A CA 1
ATOM 732 C C . ALA A 1 91 ? -14.119 5.649 19.507 1.00 97.75 91 ALA A C 1
ATOM 734 O O . ALA A 1 91 ? -13.401 5.067 18.700 1.00 97.75 91 ALA A O 1
ATOM 735 N N . MET A 1 92 ? -14.370 6.957 19.412 1.00 98.31 92 MET A N 1
ATOM 736 C CA . MET A 1 92 ? -13.855 7.798 18.324 1.00 98.31 92 MET A CA 1
ATOM 737 C C . MET A 1 92 ? -12.317 7.828 18.298 1.00 98.31 92 MET A C 1
ATOM 739 O O . MET A 1 92 ? -11.716 7.616 17.248 1.00 98.31 92 MET A O 1
ATOM 743 N N . THR A 1 93 ? -11.659 7.997 19.451 1.00 98.12 93 THR A N 1
ATOM 744 C CA . THR A 1 93 ? -10.192 7.938 19.569 1.00 98.12 93 THR A CA 1
ATOM 745 C C . THR A 1 93 ? -9.673 6.574 19.136 1.00 98.12 93 THR A C 1
ATOM 747 O O . THR A 1 93 ? -8.663 6.472 18.440 1.00 98.12 93 THR A O 1
ATOM 750 N N . LYS A 1 94 ? -10.373 5.494 19.507 1.00 98.25 94 LYS A N 1
ATOM 751 C CA . LYS A 1 94 ? -10.001 4.149 19.070 1.00 98.25 94 LYS A CA 1
ATOM 752 C C . LYS A 1 94 ? -10.138 3.988 17.555 1.00 98.25 94 LYS A C 1
ATOM 754 O O . LYS A 1 94 ? -9.227 3.422 16.957 1.00 98.25 94 LYS A O 1
ATOM 759 N N . ALA A 1 95 ? -11.196 4.521 16.944 1.00 98.38 95 ALA A N 1
ATOM 760 C CA . ALA A 1 95 ? -11.379 4.525 15.495 1.00 98.38 95 ALA A CA 1
ATOM 761 C C . ALA A 1 95 ? -10.245 5.281 14.780 1.00 98.38 95 ALA A C 1
ATOM 763 O O . ALA A 1 95 ? -9.630 4.712 13.881 1.00 98.38 95 ALA A O 1
ATOM 764 N N . ALA A 1 96 ? -9.889 6.488 15.242 1.00 98.44 96 ALA A N 1
ATOM 765 C CA . ALA A 1 96 ? -8.771 7.267 14.697 1.00 98.44 96 ALA A CA 1
ATOM 766 C C . ALA A 1 96 ? -7.452 6.476 14.719 1.00 98.44 96 ALA A C 1
ATOM 768 O O . ALA A 1 96 ? -6.778 6.344 13.699 1.00 98.44 96 ALA A O 1
ATOM 769 N N . LEU A 1 97 ? -7.123 5.867 15.864 1.00 98.50 97 LEU A N 1
ATOM 770 C CA . LEU A 1 97 ? -5.923 5.039 16.006 1.00 98.50 97 LEU A CA 1
ATOM 771 C C . LEU A 1 97 ? -5.951 3.805 15.092 1.00 98.50 97 LEU A C 1
ATOM 773 O O . LEU A 1 97 ? -4.920 3.434 14.545 1.00 98.50 97 LEU A O 1
ATOM 777 N N . CYS A 1 98 ? -7.108 3.165 14.900 1.00 98.62 98 CYS A N 1
ATOM 778 C CA . CYS A 1 98 ? -7.216 2.045 13.961 1.00 98.62 98 CYS A CA 1
ATOM 779 C C . CYS A 1 98 ? -7.022 2.501 12.512 1.00 98.62 98 CYS A C 1
ATOM 781 O O . CYS A 1 98 ? -6.363 1.804 11.750 1.00 98.62 98 CYS A O 1
ATOM 783 N N . CYS A 1 99 ? -7.574 3.656 12.126 1.00 98.69 99 CYS A N 1
ATOM 784 C CA . CYS A 1 99 ? -7.371 4.214 10.790 1.00 98.69 99 CYS A CA 1
ATOM 785 C C . CYS A 1 99 ? -5.895 4.525 10.527 1.00 98.69 99 CYS A C 1
ATOM 787 O O . CYS A 1 99 ? -5.412 4.242 9.436 1.00 98.69 99 CYS A O 1
ATOM 789 N N . TRP A 1 100 ? -5.173 5.045 11.525 1.00 98.50 100 TRP A N 1
ATOM 790 C CA . TRP A 1 100 ? -3.725 5.247 11.440 1.00 98.50 100 TRP A CA 1
ATOM 791 C C . TRP A 1 100 ? -2.968 3.936 11.186 1.00 98.50 100 TRP A C 1
ATOM 793 O O . TRP A 1 100 ? -2.180 3.861 10.249 1.00 98.50 100 TRP A O 1
ATOM 803 N N . GLU A 1 101 ? -3.247 2.891 11.969 1.00 98.38 101 GLU A N 1
ATOM 804 C CA . GLU A 1 101 ? -2.589 1.581 11.827 1.00 98.38 101 GLU A CA 1
ATOM 805 C C . GLU A 1 101 ? -2.956 0.847 10.524 1.00 98.38 101 GLU A C 1
ATOM 807 O O . GLU A 1 101 ? -2.197 0.007 10.054 1.00 98.38 101 GLU A O 1
ATOM 812 N N . LEU A 1 102 ? -4.118 1.150 9.938 1.00 98.12 102 LEU A N 1
ATOM 813 C CA . LEU A 1 102 ? -4.561 0.628 8.639 1.00 98.12 102 LEU A CA 1
ATOM 814 C C . LEU A 1 102 ? -4.108 1.494 7.453 1.00 98.12 102 LEU A C 1
ATOM 816 O O . LEU A 1 102 ? -4.559 1.253 6.336 1.00 98.12 102 LEU A O 1
ATOM 820 N N . GLU A 1 103 ? -3.305 2.535 7.692 1.00 97.88 103 GLU A N 1
ATOM 821 C CA . GLU A 1 103 ? -2.871 3.513 6.681 1.00 97.88 103 GLU A CA 1
ATOM 822 C C . GLU A 1 103 ? -4.036 4.225 5.958 1.00 97.88 103 GLU A C 1
ATOM 824 O O . GLU A 1 103 ? -3.887 4.829 4.895 1.00 97.88 103 GLU A O 1
ATOM 829 N N . ARG A 1 104 ? -5.222 4.233 6.577 1.00 98.25 104 ARG A N 1
ATOM 830 C CA . ARG A 1 104 ? -6.419 4.956 6.121 1.00 98.25 104 ARG A CA 1
ATOM 831 C C . ARG A 1 104 ? -6.343 6.402 6.600 1.00 98.25 104 ARG A C 1
ATOM 833 O O . ARG A 1 104 ? -7.145 6.855 7.418 1.00 98.25 104 ARG A O 1
ATOM 840 N N . TYR A 1 105 ? -5.334 7.126 6.117 1.00 98.38 105 TYR A N 1
ATOM 841 C CA . TYR A 1 105 ? -4.962 8.440 6.650 1.00 98.38 105 TYR A CA 1
ATOM 842 C C . TYR A 1 105 ? -6.080 9.480 6.542 1.00 98.38 105 TYR A C 1
ATOM 844 O O . TYR A 1 105 ? -6.276 10.244 7.483 1.00 98.38 105 TYR A O 1
ATOM 852 N N . GLN A 1 106 ? -6.850 9.481 5.449 1.00 98.38 106 GLN A N 1
ATOM 853 C CA . GLN A 1 106 ? -7.962 10.420 5.281 1.00 98.38 106 GLN A CA 1
ATOM 854 C C . GLN A 1 106 ? -9.028 10.236 6.372 1.00 98.38 106 GLN A C 1
ATOM 856 O O . GLN A 1 106 ? -9.384 11.186 7.061 1.00 98.38 106 GLN A O 1
ATOM 861 N N . GLU A 1 107 ? -9.460 9.000 6.614 1.00 98.25 107 GLU A N 1
ATOM 862 C CA . GLU A 1 107 ? -10.443 8.706 7.662 1.00 98.25 107 GLU A CA 1
ATOM 863 C C . GLU A 1 107 ? -9.884 8.949 9.068 1.00 98.25 107 GLU A C 1
ATOM 865 O O . GLU A 1 107 ? -10.620 9.354 9.965 1.00 98.25 107 GLU A O 1
ATOM 870 N N . CYS A 1 108 ? -8.580 8.734 9.277 1.00 98.69 108 CYS A N 1
ATOM 871 C CA . CYS A 1 108 ? -7.913 9.113 10.523 1.00 98.69 108 CYS A CA 1
ATOM 872 C C . CYS A 1 108 ? -8.039 10.622 10.780 1.00 98.69 108 CYS A C 1
ATOM 874 O O . CYS A 1 108 ? -8.390 11.025 11.888 1.00 98.69 108 CYS A O 1
ATOM 876 N N . ILE A 1 109 ? -7.784 11.451 9.761 1.00 98.62 109 ILE A N 1
ATOM 877 C CA . ILE A 1 109 ? -7.910 12.912 9.844 1.00 98.62 109 ILE A CA 1
ATOM 878 C C . ILE A 1 109 ? -9.347 13.303 10.189 1.00 98.62 109 ILE A C 1
ATOM 880 O O . ILE A 1 109 ? -9.550 14.166 11.042 1.00 98.62 109 ILE A O 1
ATOM 884 N N . ASP A 1 110 ? -10.333 12.664 9.564 1.00 98.31 110 ASP A N 1
ATOM 885 C CA . ASP A 1 110 ? -11.744 12.982 9.777 1.00 98.31 110 ASP A CA 1
ATOM 886 C C . ASP A 1 110 ? -12.202 12.632 11.202 1.00 98.31 110 ASP A C 1
ATOM 888 O O . ASP A 1 110 ? -12.867 13.445 11.847 1.00 98.31 110 ASP A O 1
ATOM 892 N N . TRP A 1 111 ? -11.772 11.488 11.751 1.00 98.25 111 TRP A N 1
ATOM 893 C CA . TRP A 1 111 ? -12.013 11.162 13.163 1.00 98.25 111 TRP A CA 1
ATOM 894 C C . TRP A 1 111 ? -11.320 12.137 14.119 1.00 98.25 111 TRP A C 1
ATOM 896 O O . TRP A 1 111 ? -11.927 12.564 15.102 1.00 98.25 111 TRP A O 1
ATOM 906 N N . CYS A 1 112 ? -10.066 12.512 13.845 1.00 98.31 112 CYS A N 1
ATOM 907 C CA . CYS A 1 112 ? -9.353 13.490 14.665 1.00 98.31 112 CYS A CA 1
ATOM 908 C C . CYS A 1 112 ? -10.035 14.863 14.637 1.00 98.31 112 CYS A C 1
ATOM 910 O O . CYS A 1 112 ? -10.137 15.494 15.682 1.00 98.31 112 CYS A O 1
ATOM 912 N N . LYS A 1 113 ? -10.537 15.316 13.482 1.00 98.19 113 LYS A N 1
ATOM 913 C CA . LYS A 1 113 ? -11.291 16.576 13.371 1.00 98.19 113 LYS A CA 1
ATOM 914 C C . LYS A 1 113 ? -12.550 16.555 14.232 1.00 98.19 113 LYS A C 1
ATOM 916 O O . LYS A 1 113 ? -12.719 17.456 15.042 1.00 98.19 113 LYS A O 1
ATOM 921 N N . GLN A 1 114 ? -13.359 15.498 14.136 1.00 97.12 114 GLN A N 1
ATOM 922 C CA . GLN A 1 114 ? -14.559 15.357 14.970 1.00 97.12 114 GLN A CA 1
ATOM 923 C C . GLN A 1 114 ? -14.225 15.355 16.470 1.00 97.12 114 GLN A C 1
ATOM 925 O O . GLN A 1 114 ? -14.951 15.924 17.274 1.00 97.12 114 GLN A O 1
ATOM 930 N N . LEU A 1 115 ? -13.113 14.733 16.875 1.00 97.31 115 LEU A N 1
ATOM 931 C CA . LEU A 1 115 ? -12.662 14.772 18.270 1.00 97.31 115 LEU A CA 1
ATOM 932 C C . LEU A 1 115 ? -12.201 16.167 18.706 1.00 97.31 115 LEU A C 1
ATOM 934 O O . LEU A 1 115 ? -12.484 16.564 19.831 1.00 97.31 115 LEU A O 1
ATOM 938 N N . LEU A 1 116 ? -11.516 16.903 17.831 1.00 97.38 116 LEU A N 1
ATOM 939 C CA . LEU A 1 116 ? -11.050 18.266 18.101 1.00 97.38 116 LEU A CA 1
ATOM 940 C C . LEU A 1 116 ? -12.192 19.294 18.110 1.00 97.38 116 LEU A C 1
ATOM 942 O O . LEU A 1 116 ? -12.070 20.323 18.765 1.00 97.38 116 LEU A O 1
ATOM 946 N N . GLU A 1 117 ? -13.310 19.014 17.437 1.00 96.81 117 GLU A N 1
ATOM 947 C CA . GLU A 1 117 ? -14.550 19.792 17.578 1.00 96.81 117 GLU A CA 1
ATOM 948 C C . GLU A 1 117 ? -15.164 19.644 18.980 1.00 96.81 117 GLU A C 1
ATOM 950 O O . GLU A 1 117 ? -15.757 20.591 19.494 1.00 96.81 117 GLU A O 1
ATOM 955 N N . LEU A 1 118 ? -15.000 18.476 19.617 1.00 95.38 118 LEU A N 1
ATOM 956 C CA . LEU A 1 118 ? -15.468 18.216 20.985 1.00 95.38 118 LEU A CA 1
ATOM 957 C C . LEU A 1 118 ? -14.485 18.724 22.049 1.00 95.38 118 LEU A C 1
ATOM 959 O O . LEU A 1 118 ? -14.909 19.195 23.103 1.00 95.38 118 LEU A O 1
ATOM 963 N N . ASP A 1 119 ? -13.185 18.601 21.788 1.00 93.81 119 ASP A N 1
ATOM 964 C CA . ASP A 1 119 ? -12.104 19.047 22.667 1.00 93.81 119 ASP A CA 1
ATOM 965 C C . ASP A 1 119 ? -10.926 19.583 21.842 1.00 93.81 119 ASP A C 1
ATOM 967 O O . ASP A 1 119 ? -10.014 18.849 21.446 1.00 93.81 119 ASP A O 1
ATOM 971 N N . ALA A 1 120 ? -10.932 20.896 21.612 1.00 94.81 120 ALA A N 1
ATOM 972 C CA . ALA A 1 120 ? -9.907 21.579 20.827 1.00 94.81 120 ALA A CA 1
ATOM 973 C C . ALA A 1 120 ? -8.512 21.558 21.484 1.00 94.81 120 ALA A C 1
ATOM 975 O O . ALA A 1 120 ? -7.512 21.780 20.800 1.00 94.81 120 ALA A O 1
ATOM 976 N N . ALA A 1 121 ? -8.423 21.292 22.793 1.00 94.12 121 ALA A N 1
ATOM 977 C CA . ALA A 1 121 ? -7.161 21.239 23.528 1.00 94.12 121 ALA A CA 1
ATOM 978 C C . ALA A 1 121 ? -6.525 19.836 23.525 1.00 94.12 121 ALA A C 1
ATOM 980 O O . ALA A 1 121 ? -5.467 19.635 24.131 1.00 94.12 121 ALA A O 1
ATOM 981 N N . ASN A 1 122 ? -7.126 18.862 22.831 1.00 94.81 122 ASN A N 1
ATOM 982 C CA . ASN A 1 122 ? -6.626 17.495 22.781 1.00 94.81 122 ASN A CA 1
ATOM 983 C C . ASN A 1 122 ? -5.325 17.384 21.963 1.00 94.81 122 ASN A C 1
ATOM 985 O O . ASN A 1 122 ? -5.323 17.131 20.755 1.00 94.81 122 ASN A O 1
ATOM 989 N N . ALA A 1 123 ? -4.191 17.529 22.651 1.00 96.06 123 ALA A N 1
ATOM 990 C CA . ALA A 1 123 ? -2.864 17.473 22.044 1.00 96.06 123 ALA A CA 1
ATOM 991 C C . ALA A 1 123 ? -2.576 16.138 21.331 1.00 96.06 123 ALA A C 1
ATOM 993 O O . ALA A 1 123 ? -1.890 16.127 20.308 1.00 96.06 123 ALA A O 1
ATOM 994 N N . GLU A 1 124 ? -3.106 15.016 21.835 1.00 95.81 124 GLU A N 1
ATOM 995 C CA . GLU A 1 124 ? -2.926 13.699 21.212 1.00 95.81 124 GLU A CA 1
ATOM 996 C C . GLU A 1 124 ? -3.580 13.652 19.825 1.00 95.81 124 GLU A C 1
ATOM 998 O O . GLU A 1 124 ? -2.950 13.215 18.859 1.00 95.81 124 GLU A O 1
ATOM 1003 N N . MET A 1 125 ? -4.814 14.153 19.703 1.00 97.31 125 MET A N 1
ATOM 1004 C CA . MET A 1 125 ? -5.546 14.163 18.433 1.00 97.31 125 MET A CA 1
ATOM 1005 C C . MET A 1 125 ? -4.982 15.175 17.439 1.00 97.31 125 MET A C 1
ATOM 1007 O O . MET A 1 125 ? -4.908 14.862 16.252 1.00 97.31 125 MET A O 1
ATOM 1011 N N . THR A 1 126 ? -4.504 16.333 17.904 1.00 98.06 126 THR A N 1
ATOM 1012 C CA . THR A 1 126 ? -3.780 17.292 17.053 1.00 98.06 126 THR A CA 1
ATOM 1013 C C . THR A 1 126 ? -2.515 16.660 16.472 1.00 98.06 126 THR A C 1
ATOM 1015 O O . THR A 1 126 ? -2.316 16.666 15.258 1.00 98.06 126 THR A O 1
ATOM 1018 N N . MET A 1 127 ? -1.694 16.019 17.311 1.00 98.12 127 MET A N 1
ATOM 1019 C CA . MET A 1 127 ? -0.480 15.340 16.846 1.00 98.12 127 MET A CA 1
ATOM 1020 C C . MET A 1 127 ? -0.780 14.191 15.877 1.00 98.12 127 MET A C 1
ATOM 1022 O O . MET A 1 127 ? -0.055 14.012 14.896 1.00 98.12 127 MET A O 1
ATOM 1026 N N . LEU A 1 128 ? -1.817 13.393 16.146 1.00 98.25 128 LEU A N 1
ATOM 1027 C CA . LEU A 1 128 ? -2.211 12.290 15.271 1.00 98.25 128 LEU A CA 1
ATOM 1028 C C . LEU A 1 128 ? -2.702 12.802 13.910 1.00 98.25 128 LEU A C 1
ATOM 1030 O O . LEU A 1 128 ? -2.282 12.279 12.878 1.00 98.25 128 LEU A O 1
ATOM 1034 N N . LYS A 1 129 ? -3.515 13.865 13.903 1.00 98.44 129 LYS A N 1
ATOM 1035 C CA . LYS A 1 129 ? -3.983 14.539 12.685 1.00 98.44 129 LYS A CA 1
ATOM 1036 C C . LYS A 1 129 ? -2.814 15.030 11.833 1.00 98.44 129 LYS A C 1
ATOM 1038 O O . LYS A 1 129 ? -2.749 14.700 10.653 1.00 98.44 129 LYS A O 1
ATOM 1043 N N . ASP A 1 130 ? -1.863 15.749 12.425 1.00 98.31 130 ASP A N 1
ATOM 1044 C CA . ASP A 1 130 ? -0.707 16.291 11.701 1.00 98.31 130 ASP A CA 1
ATOM 1045 C C . ASP A 1 130 ? 0.180 15.185 11.113 1.00 98.31 130 ASP A C 1
ATOM 1047 O O . ASP A 1 130 ? 0.706 15.309 10.001 1.00 98.31 130 ASP A O 1
ATOM 1051 N N . LYS A 1 131 ? 0.347 14.074 11.845 1.00 98.50 131 LYS A N 1
ATOM 1052 C CA . LYS A 1 131 ? 1.047 12.884 11.340 1.00 98.50 131 LYS A CA 1
ATOM 1053 C C . LYS A 1 131 ? 0.306 12.265 10.156 1.00 98.50 131 LYS A C 1
ATOM 1055 O O . LYS A 1 131 ? 0.943 11.975 9.145 1.00 98.50 131 LYS A O 1
ATOM 1060 N N . ALA A 1 132 ? -1.014 12.106 10.255 1.00 98.38 132 ALA A N 1
ATOM 1061 C CA . ALA A 1 132 ? -1.850 11.569 9.184 1.00 98.38 132 ALA A CA 1
ATOM 1062 C C . ALA A 1 132 ? -1.840 12.460 7.932 1.00 98.38 132 ALA A C 1
ATOM 1064 O O . ALA A 1 132 ? -1.685 11.946 6.828 1.00 98.38 132 ALA A O 1
ATOM 1065 N N . GLU A 1 133 ? -1.893 13.787 8.076 1.00 98.50 133 GLU A N 1
ATOM 1066 C CA . GLU A 1 133 ? -1.802 14.725 6.947 1.00 98.50 133 GLU A CA 1
ATOM 1067 C C . GLU A 1 133 ? -0.450 14.643 6.222 1.00 98.50 133 GLU A C 1
ATOM 1069 O O . GLU A 1 133 ? -0.394 14.678 4.989 1.00 98.50 133 GLU A O 1
ATOM 1074 N N . LYS A 1 134 ? 0.655 14.511 6.967 1.00 98.38 134 LYS A N 1
ATOM 1075 C CA . LYS A 1 134 ? 1.992 14.319 6.380 1.00 98.38 134 LYS A CA 1
ATOM 1076 C C . LYS A 1 134 ? 2.105 12.973 5.664 1.00 98.38 134 LYS A C 1
ATOM 1078 O O . LYS A 1 134 ? 2.626 12.929 4.549 1.00 98.38 134 LYS A O 1
ATOM 1083 N N . ALA A 1 135 ? 1.610 11.902 6.283 1.00 98.12 135 ALA A N 1
ATOM 1084 C CA . ALA A 1 135 ? 1.624 10.562 5.704 1.00 98.12 135 ALA A CA 1
ATOM 1085 C C . ALA A 1 135 ? 0.780 10.489 4.422 1.00 98.12 135 ALA A C 1
ATOM 1087 O O . ALA A 1 135 ? 1.254 9.969 3.415 1.00 98.12 135 ALA A O 1
ATOM 1088 N N . LEU A 1 136 ? -0.406 11.107 4.414 1.00 97.94 136 LEU A N 1
ATOM 1089 C CA . LEU A 1 136 ? -1.273 11.188 3.239 1.00 97.94 136 LEU A CA 1
ATOM 1090 C C . LEU A 1 136 ? -0.579 11.889 2.065 1.00 97.94 136 LEU A C 1
ATOM 1092 O O . LEU A 1 136 ? -0.514 11.337 0.969 1.00 97.94 136 LEU A O 1
ATOM 1096 N N . LYS A 1 137 ? 0.022 13.064 2.300 1.00 97.75 137 LYS A N 1
ATOM 1097 C CA . LYS A 1 137 ? 0.769 13.799 1.261 1.00 97.75 137 LYS A CA 1
ATOM 1098 C C . LYS A 1 137 ? 1.935 12.985 0.699 1.00 97.75 137 LYS A C 1
ATOM 1100 O O . LYS A 1 137 ? 2.201 13.026 -0.503 1.00 97.75 137 LYS A O 1
ATOM 1105 N N . LEU A 1 138 ? 2.648 12.254 1.559 1.00 97.19 138 LEU A N 1
ATOM 1106 C CA . LEU A 1 138 ? 3.744 11.388 1.132 1.00 97.19 138 LEU A CA 1
ATOM 1107 C C . LEU A 1 138 ? 3.234 10.206 0.295 1.00 97.19 138 LEU A C 1
ATOM 1109 O O . LEU A 1 138 ? 3.800 9.931 -0.763 1.00 97.19 138 LEU A O 1
ATOM 1113 N N . ALA A 1 139 ? 2.157 9.551 0.730 1.00 95.69 139 ALA A N 1
ATOM 1114 C CA . ALA A 1 139 ? 1.531 8.449 0.009 1.00 95.69 139 ALA A CA 1
ATOM 1115 C C . ALA A 1 139 ? 1.038 8.893 -1.378 1.00 95.69 139 ALA A C 1
ATOM 1117 O O . ALA A 1 139 ? 1.348 8.245 -2.375 1.00 95.69 139 ALA A O 1
ATOM 1118 N N . GLU A 1 140 ? 0.368 10.044 -1.476 1.00 95.81 140 GLU A N 1
ATOM 1119 C CA . GLU A 1 140 ? -0.066 10.620 -2.754 1.00 95.81 140 GLU A CA 1
ATOM 1120 C C . GLU A 1 140 ? 1.108 10.959 -3.675 1.00 95.81 140 GLU A C 1
ATOM 1122 O O . GLU A 1 140 ? 1.062 10.674 -4.872 1.00 95.81 140 GLU A O 1
ATOM 1127 N N . ARG A 1 141 ? 2.184 11.548 -3.136 1.00 96.50 141 ARG A N 1
ATOM 1128 C CA . ARG A 1 141 ? 3.400 11.836 -3.909 1.00 96.50 141 ARG A CA 1
ATOM 1129 C C . ARG A 1 141 ? 4.014 10.555 -4.469 1.00 96.50 141 ARG A C 1
ATOM 1131 O O . ARG A 1 141 ? 4.388 10.527 -5.641 1.00 96.50 141 ARG A O 1
ATOM 1138 N N . ASN A 1 142 ? 4.133 9.522 -3.639 1.00 95.12 142 ASN A N 1
ATOM 1139 C CA . ASN A 1 142 ? 4.686 8.238 -4.052 1.00 95.12 142 ASN A CA 1
ATOM 1140 C C . ASN A 1 142 ? 3.806 7.590 -5.122 1.00 95.12 142 ASN A C 1
ATOM 1142 O O . ASN A 1 142 ? 4.336 7.178 -6.149 1.00 95.12 142 ASN A O 1
ATOM 1146 N N . A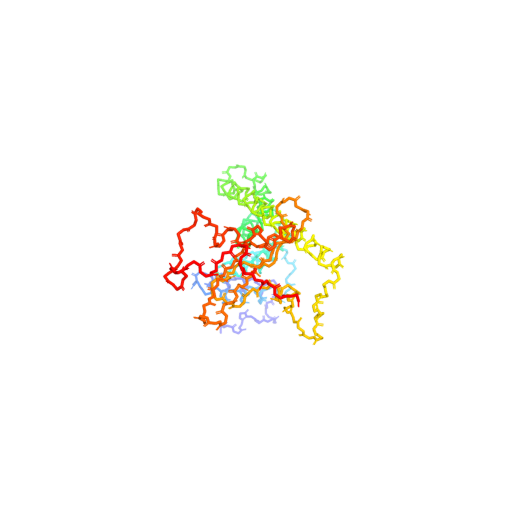RG A 1 143 ? 2.480 7.618 -4.942 1.00 94.94 143 ARG A N 1
ATOM 1147 C CA . ARG A 1 143 ? 1.513 7.108 -5.920 1.00 94.94 143 ARG A CA 1
ATOM 1148 C C . ARG A 1 143 ? 1.615 7.825 -7.267 1.00 94.94 143 ARG A C 1
ATOM 1150 O O . ARG A 1 143 ? 1.723 7.183 -8.300 1.00 94.94 143 ARG A O 1
ATOM 1157 N N . ARG A 1 144 ? 1.691 9.160 -7.275 1.00 95.56 144 ARG A N 1
ATOM 1158 C CA . ARG A 1 144 ? 1.885 9.934 -8.518 1.00 95.56 144 ARG A CA 1
ATOM 1159 C C . ARG A 1 144 ? 3.197 9.582 -9.218 1.00 95.56 144 ARG A C 1
ATOM 1161 O O . ARG A 1 144 ? 3.256 9.541 -10.443 1.00 95.56 144 ARG A O 1
ATOM 1168 N N . LYS A 1 145 ? 4.265 9.346 -8.449 1.00 95.50 145 LYS A N 1
ATOM 1169 C CA . LYS A 1 145 ? 5.570 8.953 -8.995 1.00 95.50 145 LYS A CA 1
ATOM 1170 C C . LYS A 1 145 ? 5.512 7.563 -9.636 1.00 95.50 145 LYS A C 1
ATOM 1172 O O . LYS A 1 145 ? 6.091 7.388 -10.706 1.00 95.50 145 LYS A O 1
ATOM 1177 N N . THR A 1 146 ? 4.842 6.598 -9.006 1.00 94.75 146 THR A N 1
ATOM 1178 C CA . THR A 1 146 ? 4.675 5.245 -9.562 1.00 94.75 146 THR A CA 1
ATOM 1179 C C . THR A 1 146 ? 3.774 5.264 -10.792 1.00 94.75 146 THR A C 1
ATOM 1181 O O . THR A 1 146 ? 4.203 4.784 -11.834 1.00 94.75 146 THR A O 1
ATOM 1184 N N . GLU A 1 147 ? 2.623 5.940 -10.728 1.00 95.69 147 GLU A N 1
ATOM 1185 C CA . GLU A 1 147 ? 1.692 6.110 -11.857 1.00 95.69 147 GLU A CA 1
ATOM 1186 C C . GLU A 1 147 ? 2.384 6.745 -13.077 1.00 95.69 147 GLU A C 1
ATOM 1188 O O . GLU A 1 147 ? 2.208 6.296 -14.208 1.00 95.69 147 GLU A O 1
ATOM 1193 N N . LEU A 1 148 ? 3.210 7.782 -12.872 1.00 95.69 148 LEU A N 1
ATOM 1194 C CA . LEU A 1 148 ? 3.967 8.400 -13.962 1.00 95.69 148 LEU A CA 1
ATOM 1195 C C . LEU A 1 148 ? 4.991 7.430 -14.564 1.00 95.69 148 LEU A C 1
ATOM 1197 O O . LEU A 1 148 ? 5.105 7.356 -15.786 1.00 95.69 148 LEU A O 1
ATOM 1201 N N . LYS A 1 149 ? 5.730 6.690 -13.727 1.00 94.50 149 LYS A N 1
ATOM 1202 C CA . LYS A 1 149 ? 6.716 5.702 -14.188 1.00 94.50 149 LYS A CA 1
ATOM 1203 C C . LYS A 1 149 ? 6.046 4.595 -15.007 1.00 94.50 149 LYS A C 1
ATOM 1205 O O . LYS A 1 149 ? 6.528 4.276 -16.087 1.00 94.50 149 LYS A O 1
ATOM 1210 N N . GLU A 1 150 ? 4.931 4.059 -14.521 1.00 93.81 150 GLU A N 1
ATOM 1211 C CA . GLU A 1 150 ? 4.136 3.035 -15.207 1.00 93.81 150 GLU A CA 1
ATOM 1212 C C . GLU A 1 150 ? 3.561 3.563 -16.522 1.00 93.81 150 GLU A C 1
ATOM 1214 O O . GLU A 1 150 ? 3.668 2.904 -17.551 1.00 93.81 150 GLU A O 1
ATOM 1219 N N . ARG A 1 151 ? 3.035 4.793 -16.533 1.00 94.56 151 ARG A N 1
ATOM 1220 C CA . ARG A 1 151 ? 2.522 5.427 -17.754 1.00 94.56 151 ARG A CA 1
ATOM 1221 C C . ARG A 1 151 ? 3.612 5.642 -18.803 1.00 94.56 151 ARG A C 1
ATOM 1223 O O . ARG A 1 151 ? 3.352 5.465 -19.992 1.00 94.56 151 ARG A O 1
ATOM 1230 N N . LEU A 1 152 ? 4.809 6.055 -18.385 1.00 92.19 152 LEU A N 1
ATOM 1231 C CA . LEU A 1 152 ? 5.951 6.211 -19.286 1.00 92.19 152 LEU A CA 1
ATOM 1232 C C . LEU A 1 152 ? 6.405 4.857 -19.841 1.00 92.19 152 LEU A C 1
ATOM 1234 O O . LEU A 1 152 ? 6.584 4.752 -21.051 1.00 92.19 152 LEU A O 1
ATOM 1238 N N . ALA A 1 153 ? 6.512 3.829 -18.995 1.00 90.31 153 ALA A N 1
ATOM 1239 C CA . ALA A 1 153 ? 6.850 2.472 -19.423 1.00 90.31 153 ALA A CA 1
ATOM 1240 C C . ALA A 1 153 ? 5.817 1.916 -20.418 1.00 90.31 153 ALA A C 1
ATOM 1242 O O . ALA A 1 153 ? 6.187 1.487 -21.505 1.00 90.31 153 ALA A O 1
ATOM 1243 N N . ALA A 1 154 ? 4.521 2.041 -20.119 1.00 90.94 154 ALA A N 1
ATOM 1244 C CA . ALA A 1 154 ? 3.445 1.615 -21.013 1.00 90.94 154 ALA A CA 1
ATOM 1245 C C . ALA A 1 154 ? 3.470 2.365 -22.356 1.00 90.94 154 ALA A C 1
ATOM 1247 O O . ALA A 1 154 ? 3.231 1.774 -23.407 1.00 90.94 154 ALA A O 1
ATOM 1248 N N . ARG A 1 155 ? 3.794 3.668 -22.347 1.00 91.25 155 ARG A N 1
ATOM 1249 C CA . ARG A 1 155 ? 3.959 4.451 -23.581 1.00 91.25 155 ARG A CA 1
ATOM 1250 C C . ARG A 1 155 ? 5.149 3.960 -24.406 1.00 91.25 155 ARG A C 1
ATOM 1252 O O . ARG A 1 155 ? 5.015 3.853 -25.620 1.00 91.25 155 ARG A O 1
ATOM 1259 N N . GLN A 1 156 ? 6.285 3.681 -23.767 1.00 88.31 156 GLN A N 1
ATOM 1260 C CA . GLN A 1 156 ? 7.474 3.143 -24.435 1.00 88.31 156 GLN A CA 1
ATOM 1261 C C . GLN A 1 156 ? 7.205 1.756 -25.027 1.00 88.31 156 GLN A C 1
ATOM 1263 O O . GLN A 1 156 ? 7.568 1.499 -26.169 1.00 88.31 156 GLN A O 1
ATOM 1268 N N . GLU A 1 157 ? 6.523 0.881 -24.290 1.00 90.06 157 GLU A N 1
ATOM 1269 C CA . GLU A 1 157 ? 6.146 -0.450 -24.774 1.00 90.06 157 GLU A CA 1
ATOM 1270 C C . GLU A 1 157 ? 5.152 -0.390 -25.935 1.00 90.06 157 GLU A C 1
ATOM 1272 O O . GLU A 1 157 ? 5.305 -1.122 -26.912 1.00 90.06 157 GLU A O 1
ATOM 1277 N N . ALA A 1 158 ? 4.164 0.506 -25.873 1.00 90.19 158 ALA A N 1
ATOM 1278 C CA . ALA A 1 158 ? 3.234 0.723 -26.977 1.00 90.19 158 ALA A CA 1
ATOM 1279 C C . ALA A 1 158 ? 3.948 1.254 -28.231 1.00 90.19 158 ALA A C 1
ATOM 1281 O O . ALA A 1 158 ? 3.678 0.783 -29.333 1.00 90.19 158 ALA A O 1
ATOM 1282 N N . ALA A 1 159 ? 4.880 2.198 -28.070 1.00 90.50 159 ALA A N 1
ATOM 1283 C CA . ALA A 1 159 ? 5.659 2.738 -29.180 1.00 90.50 159 ALA A CA 1
ATOM 1284 C C . ALA A 1 159 ? 6.572 1.675 -29.812 1.00 90.50 159 ALA A C 1
ATOM 1286 O O . ALA A 1 159 ? 6.561 1.515 -31.030 1.00 90.50 159 ALA A O 1
ATOM 1287 N N . LEU A 1 160 ? 7.273 0.883 -28.991 1.00 92.00 160 LEU A N 1
ATOM 1288 C CA . LEU A 1 160 ? 8.076 -0.252 -29.450 1.00 92.00 160 LEU A CA 1
ATOM 1289 C C . LEU A 1 160 ? 7.218 -1.266 -30.217 1.00 92.00 160 LEU A C 1
ATOM 1291 O O . LEU A 1 160 ? 7.579 -1.674 -31.316 1.00 92.00 160 LEU A O 1
ATOM 1295 N N . ARG A 1 161 ? 6.057 -1.644 -29.669 1.00 91.19 161 ARG A N 1
ATOM 1296 C CA . ARG A 1 161 ? 5.123 -2.558 -30.339 1.00 91.19 161 ARG A CA 1
ATOM 1297 C C . ARG A 1 161 ? 4.693 -2.027 -31.706 1.00 91.19 161 ARG A C 1
ATOM 1299 O O . ARG A 1 161 ? 4.692 -2.794 -32.662 1.00 91.19 161 ARG A O 1
ATOM 1306 N N . ASN A 1 162 ? 4.335 -0.748 -31.804 1.00 90.44 162 ASN A N 1
ATOM 1307 C CA . ASN A 1 162 ? 3.931 -0.149 -33.076 1.00 90.44 162 ASN A CA 1
ATOM 1308 C C . ASN A 1 162 ? 5.080 -0.164 -34.090 1.00 90.44 162 ASN A C 1
ATOM 1310 O O . ASN A 1 162 ? 4.879 -0.613 -35.214 1.00 90.44 162 ASN A O 1
ATOM 1314 N N . ALA A 1 163 ? 6.288 0.226 -33.674 1.00 91.81 163 ALA A N 1
ATOM 1315 C CA . ALA A 1 163 ? 7.467 0.224 -34.537 1.00 91.81 163 ALA A CA 1
ATOM 1316 C C . ALA A 1 163 ? 7.812 -1.182 -35.069 1.00 91.81 163 ALA A C 1
ATOM 1318 O O . ALA A 1 163 ? 8.183 -1.326 -36.234 1.00 91.81 163 ALA A O 1
ATOM 1319 N N . LEU A 1 164 ? 7.648 -2.225 -34.246 1.00 92.44 164 LEU A N 1
ATOM 1320 C CA . LEU A 1 164 ? 7.836 -3.620 -34.663 1.00 92.44 164 LEU A CA 1
ATOM 1321 C C . LEU A 1 164 ? 6.787 -4.053 -35.696 1.00 92.44 164 LEU A C 1
ATOM 1323 O O . LEU A 1 164 ? 7.138 -4.640 -36.717 1.00 92.44 164 LEU A O 1
ATOM 1327 N N . VAL A 1 165 ? 5.511 -3.722 -35.466 1.00 90.56 165 VAL A N 1
ATOM 1328 C CA . VAL A 1 165 ? 4.411 -4.054 -36.389 1.00 90.56 165 VAL A CA 1
ATOM 1329 C C . VAL A 1 165 ? 4.576 -3.348 -37.735 1.00 90.56 165 VAL A C 1
ATOM 1331 O O . VAL A 1 165 ? 4.385 -3.978 -38.772 1.00 90.56 165 VAL A O 1
ATOM 1334 N N . GLU A 1 166 ? 4.976 -2.074 -37.743 1.00 91.69 166 GLU A N 1
ATOM 1335 C CA . GLU A 1 166 ? 5.273 -1.322 -38.974 1.00 91.69 166 GLU A CA 1
ATOM 1336 C C . GLU A 1 166 ? 6.392 -1.967 -39.806 1.00 91.69 166 GLU A C 1
ATOM 1338 O O . GLU A 1 166 ? 6.373 -1.884 -41.032 1.00 91.69 166 GLU A O 1
ATOM 1343 N N . ARG A 1 167 ? 7.334 -2.654 -39.148 1.00 92.50 167 ARG A N 1
ATOM 1344 C CA . ARG A 1 167 ? 8.437 -3.400 -39.779 1.00 92.50 167 ARG A CA 1
ATOM 1345 C C . ARG A 1 167 ? 8.073 -4.844 -40.132 1.00 92.50 167 ARG A C 1
ATOM 1347 O O . ARG A 1 167 ? 8.928 -5.588 -40.600 1.00 92.50 167 ARG A O 1
ATOM 1354 N N . GLY A 1 168 ? 6.825 -5.258 -39.906 1.00 92.69 168 GLY A N 1
ATOM 1355 C CA . GLY A 1 168 ? 6.371 -6.627 -40.161 1.00 92.69 168 GLY A CA 1
ATOM 1356 C C . GLY A 1 168 ? 6.935 -7.666 -39.186 1.00 92.69 168 GLY A C 1
ATOM 1357 O O . GLY A 1 168 ? 6.932 -8.854 -39.495 1.00 92.69 168 GLY A O 1
ATOM 1358 N N . ILE A 1 169 ? 7.424 -7.241 -38.016 1.00 91.06 169 ILE A N 1
ATOM 1359 C CA . ILE A 1 169 ? 7.977 -8.134 -36.995 1.00 91.06 169 ILE A CA 1
ATOM 1360 C C . ILE A 1 169 ? 6.837 -8.601 -36.086 1.00 91.06 169 ILE A C 1
ATOM 1362 O O . ILE A 1 169 ? 6.288 -7.833 -35.291 1.00 91.06 169 ILE A O 1
ATOM 1366 N N . GLU A 1 170 ? 6.472 -9.877 -36.202 1.00 87.12 170 GLU A N 1
ATOM 1367 C CA . GLU A 1 170 ? 5.416 -10.475 -35.388 1.00 87.12 170 GLU A CA 1
ATOM 1368 C C . GLU A 1 170 ? 5.924 -10.823 -33.986 1.00 87.12 170 GLU A C 1
ATOM 1370 O O . GLU A 1 170 ? 6.830 -11.636 -33.807 1.00 87.12 170 GLU A O 1
ATOM 1375 N N . LEU A 1 171 ? 5.299 -10.228 -32.968 1.00 85.38 171 LEU A N 1
ATOM 1376 C CA . LEU A 1 171 ? 5.488 -10.669 -31.591 1.00 85.38 171 LEU A CA 1
ATOM 1377 C C . LEU A 1 171 ? 4.662 -11.932 -31.340 1.00 85.38 171 LEU A C 1
ATOM 1379 O O . LEU A 1 171 ? 3.526 -12.014 -31.829 1.00 85.38 171 LEU A O 1
ATOM 1383 N N . PRO A 1 172 ? 5.170 -12.886 -30.538 1.00 82.94 172 PRO A N 1
ATOM 1384 C CA . PRO A 1 172 ? 4.387 -14.052 -30.187 1.00 82.94 172 PRO A CA 1
ATOM 1385 C C . PRO A 1 172 ? 3.077 -13.620 -29.519 1.00 82.94 172 PRO A C 1
ATOM 1387 O O . PRO A 1 172 ? 2.933 -12.515 -28.969 1.00 82.94 172 PRO A O 1
ATOM 1390 N N . LYS A 1 173 ? 2.090 -14.504 -29.573 1.00 80.56 173 LYS A N 1
ATOM 1391 C CA . LYS A 1 173 ? 0.836 -14.343 -28.841 1.00 80.56 173 LYS A CA 1
ATOM 1392 C C . LYS A 1 173 ? 0.916 -15.174 -27.561 1.00 80.56 173 LYS A C 1
ATOM 1394 O O . LYS A 1 173 ? 1.577 -16.214 -27.587 1.00 80.56 173 LYS A O 1
ATOM 1399 N N . PRO A 1 174 ? 0.256 -14.736 -26.475 1.00 79.06 174 PRO A N 1
ATOM 1400 C CA . PRO A 1 174 ? 0.149 -15.559 -25.279 1.00 79.06 174 PRO A CA 1
ATOM 1401 C C . PRO A 1 174 ? -0.437 -16.917 -25.660 1.00 79.06 174 PRO A C 1
ATOM 1403 O O . PRO A 1 174 ? -1.376 -16.983 -26.460 1.00 79.06 174 PRO A O 1
ATOM 1406 N N . LYS A 1 175 ? 0.118 -17.991 -25.100 1.00 78.06 175 LYS A N 1
ATOM 1407 C CA . LYS A 1 175 ? -0.563 -19.286 -25.108 1.00 78.06 175 LYS A CA 1
ATOM 1408 C C . LYS A 1 175 ? -1.697 -19.224 -24.089 1.00 78.06 175 LYS A C 1
ATOM 1410 O O . LYS A 1 175 ? -1.555 -18.580 -23.047 1.00 78.06 175 LYS A O 1
ATOM 1415 N N . ASP A 1 176 ? -2.819 -19.868 -24.395 1.00 72.50 176 ASP A N 1
ATOM 1416 C CA . ASP A 1 176 ? -3.906 -20.005 -23.427 1.00 72.50 176 ASP A CA 1
ATOM 1417 C C . ASP A 1 176 ? -3.330 -20.622 -22.132 1.00 72.50 176 ASP A C 1
ATOM 1419 O O . ASP A 1 176 ? -2.620 -21.621 -22.209 1.00 72.50 176 ASP A O 1
ATOM 1423 N N . GLU A 1 177 ? -3.613 -20.001 -20.976 1.00 69.94 177 GLU A N 1
ATOM 1424 C CA . GLU A 1 177 ? -3.173 -20.357 -19.601 1.00 69.94 177 GLU A CA 1
ATOM 1425 C C . GLU A 1 177 ? -1.905 -19.678 -19.023 1.00 69.94 177 GLU A C 1
ATOM 1427 O O . GLU A 1 177 ? -1.628 -19.848 -17.832 1.00 69.94 177 GLU A O 1
ATOM 1432 N N . GLU A 1 178 ? -1.175 -18.830 -19.757 1.00 74.00 178 GLU A N 1
ATOM 1433 C CA . GLU A 1 178 ? -0.041 -18.082 -19.173 1.00 74.00 178 GLU A CA 1
ATOM 1434 C C . GLU A 1 178 ? -0.507 -16.846 -18.369 1.00 74.00 178 GLU A C 1
ATOM 1436 O O . GLU A 1 178 ? -0.924 -15.831 -18.925 1.00 74.00 178 GLU A O 1
ATOM 1441 N N . LEU A 1 179 ? -0.427 -16.927 -17.033 1.00 65.31 179 LEU A N 1
ATOM 1442 C CA . LEU A 1 179 ? -0.789 -15.839 -16.104 1.00 65.31 179 LEU A CA 1
ATOM 1443 C C . LEU A 1 179 ? 0.164 -14.629 -16.174 1.00 65.31 179 LEU A C 1
ATOM 1445 O O . LEU A 1 179 ? -0.249 -13.509 -15.876 1.00 65.31 179 LEU A O 1
ATOM 1449 N N . GLU A 1 180 ? 1.418 -14.847 -16.579 1.00 72.25 180 GLU A N 1
ATOM 1450 C CA . GLU A 1 180 ? 2.444 -13.816 -16.769 1.00 72.25 180 GLU A CA 1
ATOM 1451 C C . GLU A 1 180 ? 3.077 -13.977 -18.156 1.00 72.25 180 GLU A C 1
ATOM 1453 O O . GLU A 1 180 ? 4.040 -14.714 -18.334 1.00 72.25 180 GLU A O 1
ATOM 1458 N N . TYR A 1 181 ? 2.514 -13.294 -19.154 1.00 79.00 181 TYR A N 1
ATOM 1459 C CA . TYR A 1 181 ? 3.017 -13.312 -20.526 1.00 79.00 181 TYR A CA 1
ATOM 1460 C C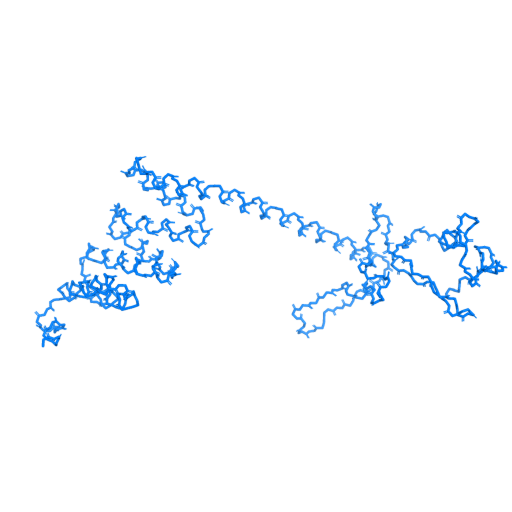 . TYR A 1 181 ? 3.733 -12.000 -20.871 1.00 79.00 181 TYR A C 1
ATOM 1462 O O . TYR A 1 181 ? 3.104 -10.938 -20.899 1.00 79.00 181 TYR A O 1
ATOM 1470 N N . ASN A 1 182 ? 5.036 -12.059 -21.173 1.00 83.44 182 ASN A N 1
ATOM 1471 C CA . ASN A 1 182 ? 5.794 -10.914 -21.681 1.00 83.44 182 ASN A CA 1
ATOM 1472 C C . ASN A 1 182 ? 5.996 -11.028 -23.206 1.00 83.44 182 ASN A C 1
ATOM 1474 O O . ASN A 1 182 ? 6.883 -11.757 -23.651 1.00 83.44 182 ASN A O 1
ATOM 1478 N N . PRO A 1 183 ? 5.265 -10.254 -24.032 1.00 83.56 183 PRO A N 1
ATOM 1479 C CA . PRO A 1 183 ? 5.386 -10.327 -25.489 1.00 83.56 183 PRO A CA 1
ATOM 1480 C C . PRO A 1 183 ? 6.760 -9.900 -26.022 1.00 83.56 183 PRO A C 1
ATOM 1482 O O . PRO A 1 183 ? 7.057 -10.154 -27.185 1.00 83.56 183 PRO A O 1
ATOM 1485 N N . PHE A 1 184 ? 7.580 -9.232 -25.207 1.00 88.44 184 PHE A N 1
ATOM 1486 C CA . PHE A 1 184 ? 8.901 -8.733 -25.587 1.00 88.44 184 PHE A CA 1
ATOM 1487 C C . PHE A 1 184 ? 10.049 -9.633 -25.111 1.00 88.44 184 PHE A C 1
ATOM 1489 O O . PHE A 1 184 ? 11.211 -9.286 -25.314 1.00 88.44 184 PHE A O 1
ATOM 1496 N N . GLU A 1 185 ? 9.761 -10.776 -24.484 1.00 87.44 185 GLU A N 1
ATOM 1497 C CA . GLU A 1 185 ? 10.794 -11.733 -24.069 1.00 87.44 185 GLU A CA 1
ATOM 1498 C C . GLU A 1 185 ? 11.721 -12.155 -25.228 1.00 87.44 185 GLU A C 1
ATOM 1500 O O . GLU A 1 185 ? 12.936 -12.071 -25.042 1.00 87.44 185 GLU A O 1
ATOM 1505 N N . PRO A 1 186 ? 11.228 -12.460 -26.450 1.00 87.88 186 PRO A N 1
ATOM 1506 C CA . PRO A 1 186 ? 12.103 -12.801 -27.578 1.00 87.88 186 PRO A CA 1
ATOM 1507 C C . PRO A 1 186 ? 13.048 -11.677 -28.018 1.00 87.88 186 PRO A C 1
ATOM 1509 O O . PRO A 1 186 ? 14.018 -11.927 -28.723 1.00 87.88 186 PRO A O 1
ATOM 1512 N N . LEU A 1 187 ? 12.765 -10.433 -27.625 1.00 89.50 187 LEU A N 1
ATOM 1513 C CA . LEU A 1 187 ? 13.596 -9.268 -27.933 1.00 89.50 187 LEU A CA 1
ATOM 1514 C C . LEU A 1 187 ? 14.679 -9.013 -26.878 1.00 89.50 187 LEU A C 1
ATOM 1516 O O . LEU A 1 187 ? 15.410 -8.022 -26.962 1.00 89.50 187 LEU A O 1
ATOM 1520 N N . THR A 1 188 ? 14.744 -9.848 -25.843 1.00 89.06 188 THR A N 1
ATOM 1521 C CA . THR A 1 188 ? 15.714 -9.726 -24.758 1.00 89.06 188 THR A CA 1
ATOM 1522 C C . THR A 1 188 ? 16.859 -10.713 -24.994 1.00 89.06 188 THR A C 1
ATOM 1524 O O . THR A 1 188 ? 16.619 -11.920 -25.010 1.00 89.06 188 THR A O 1
ATOM 1527 N N . PRO A 1 189 ? 18.109 -10.242 -25.165 1.00 90.50 189 PRO A N 1
ATOM 1528 C CA . PRO A 1 189 ? 19.255 -11.125 -25.342 1.00 90.50 189 PRO A CA 1
ATOM 1529 C C . PRO A 1 189 ? 19.444 -12.071 -24.161 1.00 90.50 189 PRO A C 1
ATOM 1531 O O . PRO A 1 189 ? 19.356 -11.668 -23.001 1.00 90.50 189 PRO A O 1
ATOM 1534 N N . THR A 1 190 ? 19.781 -13.320 -24.466 1.00 90.00 190 THR A N 1
ATOM 1535 C CA . THR A 1 190 ? 20.107 -14.349 -23.468 1.00 90.00 190 THR A CA 1
ATOM 1536 C C . THR A 1 190 ? 21.603 -14.416 -23.157 1.00 90.00 190 THR A C 1
ATOM 1538 O O . THR A 1 190 ? 21.994 -14.972 -22.131 1.00 90.00 190 THR A O 1
ATOM 1541 N N . HIS A 1 191 ? 22.454 -13.845 -24.017 1.00 91.69 191 HIS A N 1
ATOM 1542 C CA . HIS A 1 191 ? 23.902 -13.855 -23.829 1.00 91.69 191 HIS A CA 1
ATOM 1543 C C . HIS A 1 191 ? 24.334 -12.876 -22.717 1.00 91.69 191 HIS A C 1
ATOM 1545 O O . HIS A 1 191 ? 23.915 -11.715 -22.753 1.00 91.69 191 HIS A O 1
ATOM 1551 N N . PRO A 1 192 ? 25.226 -13.269 -21.780 1.00 92.38 192 PRO A N 1
ATOM 1552 C CA . PRO A 1 192 ? 25.653 -12.410 -20.669 1.00 92.38 192 PRO A CA 1
ATOM 1553 C C . PRO A 1 192 ? 26.218 -11.046 -21.091 1.00 92.38 192 PRO A C 1
ATOM 1555 O O . PRO A 1 192 ? 25.936 -10.041 -20.447 1.00 92.38 192 PRO A O 1
ATOM 1558 N N . ALA A 1 193 ? 26.966 -10.984 -22.199 1.00 91.44 193 ALA A N 1
ATOM 1559 C CA . ALA A 1 193 ? 27.560 -9.734 -22.698 1.00 91.44 193 ALA A CA 1
ATOM 1560 C C . ALA A 1 193 ? 26.529 -8.701 -23.207 1.00 91.44 193 ALA A C 1
ATOM 1562 O O . ALA A 1 193 ? 26.847 -7.519 -23.333 1.00 91.44 193 ALA A O 1
ATOM 1563 N N . LEU A 1 194 ? 25.300 -9.143 -23.491 1.00 91.88 194 LEU A N 1
ATOM 1564 C CA . LEU A 1 194 ? 24.194 -8.313 -23.982 1.00 91.88 194 LEU A CA 1
ATOM 1565 C C . LEU A 1 194 ? 23.044 -8.233 -22.965 1.00 91.88 194 LEU A C 1
ATOM 1567 O O . LEU A 1 194 ? 21.954 -7.746 -23.274 1.00 91.88 194 LEU A O 1
ATOM 1571 N N . GLN A 1 195 ? 23.266 -8.712 -21.740 1.00 90.06 195 GLN A N 1
ATOM 1572 C CA . GLN A 1 195 ? 22.243 -8.722 -20.708 1.00 90.06 195 GLN A CA 1
ATOM 1573 C C . GLN A 1 195 ? 21.794 -7.291 -20.380 1.00 90.06 195 GLN A C 1
ATOM 1575 O O . GLN A 1 195 ? 22.604 -6.412 -20.106 1.00 90.06 195 GLN A O 1
ATOM 1580 N N . GLY A 1 196 ? 20.480 -7.058 -20.396 1.00 88.25 196 GLY A N 1
ATOM 1581 C CA . GLY A 1 196 ? 19.894 -5.732 -20.167 1.00 88.25 196 GLY A CA 1
ATOM 1582 C C . GLY A 1 196 ? 19.777 -4.858 -21.421 1.00 88.25 196 GLY A C 1
ATOM 1583 O O . GLY A 1 196 ? 19.069 -3.854 -21.380 1.00 88.25 196 GLY A O 1
ATOM 1584 N N . HIS A 1 197 ? 20.365 -5.267 -22.548 1.00 92.12 197 HIS A N 1
ATOM 1585 C CA . HIS A 1 197 ? 20.311 -4.545 -23.821 1.00 92.12 197 HIS A CA 1
ATOM 1586 C C . HIS A 1 197 ? 19.216 -5.102 -24.732 1.00 92.12 197 HIS A C 1
ATOM 1588 O O . HIS A 1 197 ? 19.482 -5.620 -25.808 1.00 92.12 197 HIS A O 1
ATOM 1594 N N . ARG A 1 198 ? 17.959 -5.046 -24.280 1.00 92.62 198 ARG A N 1
ATOM 1595 C CA . ARG A 1 198 ? 16.813 -5.474 -25.100 1.00 92.62 198 ARG A CA 1
ATOM 1596 C C . ARG A 1 198 ? 16.582 -4.534 -26.286 1.00 92.62 198 ARG A C 1
ATOM 1598 O O . ARG A 1 198 ? 16.918 -3.348 -26.206 1.00 92.62 198 ARG A O 1
ATOM 1605 N N . VAL A 1 199 ? 15.899 -5.025 -27.321 1.00 94.38 199 VAL A N 1
ATOM 1606 C CA . VAL A 1 199 ? 15.420 -4.162 -28.414 1.00 94.38 199 VAL A CA 1
ATOM 1607 C C . VAL A 1 199 ? 14.524 -3.063 -27.846 1.00 94.38 199 VAL A C 1
ATOM 1609 O O . VAL A 1 199 ? 13.619 -3.312 -27.039 1.00 94.38 199 VAL A O 1
ATOM 1612 N N . HIS A 1 200 ? 14.793 -1.830 -28.249 1.00 92.44 200 HIS A N 1
ATOM 1613 C CA . HIS A 1 200 ? 14.047 -0.659 -27.814 1.00 92.44 200 HIS A CA 1
ATOM 1614 C C . HIS A 1 200 ? 13.986 0.377 -28.932 1.00 92.44 200 HIS A C 1
ATOM 1616 O O . HIS A 1 200 ? 14.710 0.293 -29.918 1.00 92.44 200 HIS A O 1
ATOM 1622 N N . GLN A 1 201 ? 13.090 1.347 -28.791 1.00 91.44 201 GLN A N 1
ATOM 1623 C CA . GLN A 1 201 ? 13.020 2.455 -29.734 1.00 91.44 201 GLN A CA 1
ATOM 1624 C C . GLN A 1 201 ? 14.236 3.372 -29.556 1.00 91.44 201 GLN A C 1
ATOM 1626 O O . GLN A 1 201 ? 14.606 3.687 -28.421 1.00 91.44 201 GLN A O 1
ATOM 1631 N N . SER A 1 202 ? 14.823 3.810 -30.668 1.00 89.31 202 SER A N 1
ATOM 1632 C CA . SER A 1 202 ? 15.917 4.780 -30.692 1.00 89.31 202 SER A CA 1
ATOM 1633 C C . SER A 1 202 ? 15.496 6.089 -30.004 1.00 89.31 202 SER A C 1
ATOM 1635 O O . SER A 1 202 ? 14.328 6.484 -30.110 1.00 89.31 202 SER A O 1
ATOM 1637 N N . PRO A 1 203 ? 16.403 6.797 -29.300 1.00 83.19 203 PRO A N 1
ATOM 1638 C CA . PRO A 1 203 ? 16.085 8.061 -28.633 1.00 83.19 203 PRO A CA 1
ATOM 1639 C C . PRO A 1 203 ? 15.547 9.156 -29.565 1.00 83.19 203 PRO A C 1
ATOM 1641 O O . PRO A 1 203 ? 14.796 10.017 -29.105 1.00 83.19 203 PRO A O 1
ATOM 1644 N N . SER A 1 204 ? 15.917 9.132 -30.851 1.00 82.75 204 SER A N 1
ATOM 1645 C CA . SER A 1 204 ? 15.379 10.039 -31.877 1.00 82.75 204 SER A CA 1
ATOM 1646 C C . SER A 1 204 ? 13.924 9.726 -32.240 1.00 82.75 204 SER A C 1
ATOM 1648 O O . SER A 1 204 ? 13.197 10.610 -32.682 1.00 82.75 204 SER A O 1
ATOM 1650 N N . GLY A 1 205 ? 13.476 8.489 -32.000 1.00 78.25 205 GLY A N 1
ATOM 1651 C CA . GLY A 1 205 ? 12.161 7.983 -32.387 1.00 78.25 205 GLY A CA 1
ATOM 1652 C C . GLY A 1 205 ? 12.092 7.445 -33.818 1.00 78.25 205 GLY A C 1
ATOM 1653 O O . GLY A 1 205 ? 11.075 6.847 -34.166 1.00 78.25 205 GLY A O 1
ATOM 1654 N N . ASP A 1 206 ? 13.162 7.604 -34.603 1.00 82.25 206 ASP A N 1
ATOM 1655 C CA . ASP A 1 206 ? 13.192 7.301 -36.041 1.00 82.25 206 ASP A CA 1
ATOM 1656 C C . ASP A 1 206 ? 13.412 5.813 -36.353 1.00 82.25 206 ASP A C 1
ATOM 1658 O O . ASP A 1 206 ? 13.186 5.375 -37.480 1.00 82.25 206 ASP A O 1
ATOM 1662 N N . GLY A 1 207 ? 13.803 5.020 -35.354 1.00 88.94 207 GLY A N 1
ATOM 1663 C CA . GLY A 1 207 ? 14.052 3.599 -35.543 1.00 88.94 207 GLY A CA 1
ATOM 1664 C C . GLY A 1 207 ? 14.095 2.765 -34.268 1.00 88.94 207 GLY A C 1
ATOM 1665 O O . GLY A 1 207 ? 13.746 3.225 -33.177 1.00 88.94 207 GLY A O 1
ATOM 1666 N N . LEU A 1 208 ? 14.502 1.512 -34.420 1.00 94.56 208 LEU A N 1
ATOM 1667 C CA . LEU A 1 208 ? 14.784 0.547 -33.365 1.00 94.56 208 LEU A CA 1
ATOM 1668 C C . LEU A 1 208 ? 16.291 0.382 -33.175 1.00 94.56 208 LEU A C 1
ATOM 1670 O O . LEU A 1 208 ? 17.069 0.400 -34.123 1.00 94.56 208 LEU A O 1
ATOM 1674 N N . VAL A 1 209 ? 16.681 0.162 -31.927 1.00 94.94 209 VAL A N 1
ATOM 1675 C CA . VAL A 1 209 ? 18.042 -0.189 -31.542 1.00 94.94 209 VAL A CA 1
ATOM 1676 C C . VAL A 1 209 ? 18.074 -1.669 -31.205 1.00 94.94 209 VAL A C 1
ATOM 1678 O O . VAL A 1 209 ? 17.332 -2.138 -30.335 1.00 94.94 209 VAL A O 1
ATOM 1681 N N . TRP A 1 210 ? 18.953 -2.388 -31.889 1.00 94.81 210 TRP A N 1
ATOM 1682 C CA . TRP A 1 210 ? 19.112 -3.826 -31.797 1.00 94.81 210 TRP A CA 1
ATOM 1683 C C . TRP A 1 210 ? 20.405 -4.185 -31.059 1.00 94.81 210 TRP A C 1
ATOM 1685 O O . TRP A 1 210 ? 21.461 -3.630 -31.354 1.00 94.81 210 TRP A O 1
ATOM 1695 N N . PRO A 1 211 ? 20.372 -5.134 -30.117 1.00 95.19 211 PRO A N 1
ATOM 1696 C CA . PRO A 1 211 ? 21.578 -5.840 -29.720 1.00 95.19 211 PRO A CA 1
ATOM 1697 C C . PRO A 1 211 ? 22.004 -6.765 -30.870 1.00 95.19 211 PRO A C 1
ATOM 1699 O O . PRO A 1 211 ? 21.184 -7.512 -31.407 1.00 95.19 211 PRO A O 1
ATOM 1702 N N . ALA A 1 212 ? 23.278 -6.732 -31.246 1.00 93.31 212 ALA A N 1
ATOM 1703 C CA . ALA A 1 212 ? 23.815 -7.513 -32.354 1.00 93.31 212 ALA A CA 1
ATOM 1704 C C . ALA A 1 212 ? 25.083 -8.265 -31.941 1.00 93.31 212 ALA A C 1
ATOM 1706 O O . ALA A 1 212 ? 25.827 -7.841 -31.057 1.00 93.31 212 ALA A O 1
ATOM 1707 N N . ILE A 1 213 ? 25.323 -9.401 -32.591 1.00 93.00 213 ILE A N 1
ATOM 1708 C CA . ILE A 1 213 ? 26.544 -10.186 -32.426 1.00 93.00 213 ILE A CA 1
ATOM 1709 C C . ILE A 1 213 ? 27.196 -10.290 -33.798 1.00 93.00 213 ILE A C 1
ATOM 1711 O O . ILE A 1 213 ? 26.573 -10.778 -34.740 1.00 93.00 213 ILE A O 1
ATOM 1715 N N . PHE A 1 214 ? 28.442 -9.842 -33.899 1.00 91.69 214 PHE A N 1
ATOM 1716 C CA . PHE A 1 214 ? 29.267 -10.034 -35.083 1.00 91.69 214 PHE A CA 1
ATOM 1717 C C . PHE A 1 214 ? 30.112 -11.278 -34.855 1.00 91.69 214 PHE A C 1
ATOM 1719 O O . PHE A 1 214 ? 30.896 -11.336 -33.914 1.00 91.69 214 PHE A O 1
ATOM 1726 N N . LEU A 1 215 ? 29.899 -12.300 -35.680 1.00 91.50 215 LEU A N 1
ATOM 1727 C CA . LEU A 1 215 ? 30.617 -13.567 -35.597 1.00 91.50 215 LEU A CA 1
ATOM 1728 C C . LEU A 1 215 ? 31.735 -13.577 -36.637 1.00 91.50 215 LEU A C 1
ATOM 1730 O O . LEU A 1 215 ? 31.492 -13.246 -37.799 1.00 91.50 215 LEU A O 1
ATOM 1734 N N . TYR A 1 216 ? 32.922 -14.036 -36.242 1.00 90.94 216 TYR A N 1
ATOM 1735 C CA . TYR A 1 216 ? 34.084 -14.187 -37.120 1.00 90.94 216 TYR A CA 1
ATOM 1736 C C . TYR A 1 216 ? 34.501 -15.668 -37.174 1.00 90.94 216 TYR A C 1
ATOM 1738 O O . TYR A 1 216 ? 35.415 -16.087 -36.461 1.00 90.94 216 TYR A O 1
ATOM 1746 N N . PRO A 1 217 ? 33.834 -16.511 -37.991 1.00 88.50 217 PRO A N 1
ATOM 1747 C CA . PRO A 1 217 ? 33.989 -17.966 -37.919 1.00 88.50 217 PRO A CA 1
ATOM 1748 C C . PRO A 1 217 ? 35.396 -18.472 -38.244 1.00 88.50 217 PRO A C 1
ATOM 1750 O O . PRO A 1 217 ? 35.817 -19.486 -37.695 1.00 88.50 217 PRO A O 1
ATOM 1753 N N . GLU A 1 218 ? 36.132 -17.776 -39.116 1.00 88.19 218 GLU A N 1
ATOM 1754 C CA . GLU A 1 218 ? 37.486 -18.181 -39.522 1.00 88.19 218 GLU A CA 1
ATOM 1755 C C . GLU A 1 218 ? 38.489 -18.124 -38.368 1.00 88.19 218 GLU A C 1
ATOM 1757 O O . GLU A 1 218 ? 39.451 -18.892 -38.339 1.00 88.19 218 GLU A O 1
ATOM 1762 N N . VAL A 1 219 ? 38.258 -17.210 -37.425 1.00 90.00 219 VAL A N 1
ATOM 1763 C CA . VAL A 1 219 ? 39.104 -16.987 -36.248 1.00 90.00 219 VAL A CA 1
ATOM 1764 C C . VAL A 1 219 ? 38.421 -17.419 -34.948 1.00 90.00 219 VAL A C 1
ATOM 1766 O O . VAL A 1 219 ? 39.051 -17.382 -33.901 1.00 90.00 219 VAL A O 1
ATOM 1769 N N . MET A 1 220 ? 37.170 -17.889 -35.026 1.00 90.69 220 MET A N 1
ATOM 1770 C CA . MET A 1 220 ? 36.329 -18.302 -33.895 1.00 90.69 220 MET A CA 1
ATOM 1771 C C . MET A 1 220 ? 36.115 -17.209 -32.836 1.00 90.69 220 MET A C 1
ATOM 1773 O O . MET A 1 220 ? 35.948 -17.513 -31.658 1.00 90.69 220 MET A O 1
ATOM 1777 N N . GLU A 1 221 ? 36.078 -15.948 -33.262 1.00 91.75 221 GLU A N 1
ATOM 1778 C CA . GLU A 1 221 ? 35.893 -14.792 -32.378 1.00 91.75 221 GLU A CA 1
ATOM 1779 C C . GLU A 1 221 ? 34.518 -14.151 -32.565 1.00 91.75 221 GLU A C 1
ATOM 1781 O O . GLU A 1 221 ? 33.789 -14.448 -33.521 1.00 91.75 221 GLU A O 1
ATOM 1786 N N . SER A 1 222 ? 34.117 -13.290 -31.628 1.00 92.81 222 SER A N 1
ATOM 1787 C CA . SER A 1 222 ? 32.837 -12.578 -31.700 1.00 92.81 222 SER A CA 1
ATOM 1788 C C . SER A 1 222 ? 32.870 -11.226 -31.000 1.00 92.81 222 SER A C 1
ATOM 1790 O O . SER A 1 222 ? 33.384 -11.119 -29.889 1.00 92.81 222 SER A O 1
ATOM 1792 N N . ASP A 1 223 ? 32.220 -10.234 -31.604 1.00 92.38 223 ASP A N 1
ATOM 1793 C CA . ASP A 1 223 ? 31.934 -8.947 -30.971 1.00 92.38 223 ASP A CA 1
ATOM 1794 C C . ASP A 1 223 ? 30.462 -8.839 -30.577 1.00 92.38 223 ASP A C 1
ATOM 1796 O O . ASP A 1 223 ? 29.558 -9.252 -31.307 1.00 92.38 223 ASP A O 1
ATOM 1800 N N . PHE A 1 224 ? 30.219 -8.238 -29.414 1.00 93.81 224 PHE A N 1
ATOM 1801 C CA . PHE A 1 224 ? 28.886 -8.031 -28.856 1.00 93.81 224 PHE A CA 1
ATOM 1802 C C . PHE A 1 224 ? 28.542 -6.545 -28.894 1.00 93.81 224 PHE A C 1
ATOM 1804 O O . PHE A 1 224 ? 28.980 -5.763 -28.051 1.00 93.81 224 PHE A O 1
ATOM 1811 N N . VAL A 1 225 ? 27.722 -6.155 -29.864 1.00 94.25 225 VAL A N 1
ATOM 1812 C CA . VAL A 1 225 ? 27.260 -4.778 -30.023 1.00 94.25 225 VAL A CA 1
ATOM 1813 C C . VAL A 1 225 ? 25.972 -4.598 -29.231 1.00 94.25 225 VAL A C 1
ATOM 1815 O O . VAL A 1 225 ? 24.917 -5.126 -29.569 1.00 94.25 225 VAL A O 1
ATOM 1818 N N . GLN A 1 226 ? 26.060 -3.836 -28.147 1.00 93.94 226 GLN A N 1
ATOM 1819 C CA . GLN A 1 226 ? 24.943 -3.590 -27.231 1.00 93.94 226 GLN A CA 1
ATOM 1820 C C . GLN A 1 226 ? 23.855 -2.670 -27.804 1.00 93.94 226 GLN A C 1
ATOM 1822 O O . GLN A 1 226 ? 22.732 -2.659 -27.302 1.00 93.94 226 GLN A O 1
ATOM 1827 N N . SER A 1 227 ? 24.193 -1.866 -28.811 1.00 92.94 227 SER A N 1
ATOM 1828 C CA . SER A 1 227 ? 23.313 -0.849 -29.382 1.00 92.94 227 SER A CA 1
ATOM 1829 C C . SER A 1 227 ? 23.659 -0.625 -30.848 1.00 92.94 227 SER A C 1
ATOM 1831 O O . SER A 1 227 ? 24.566 0.145 -31.152 1.00 92.94 227 SER A O 1
ATOM 1833 N N . PHE A 1 228 ? 22.927 -1.279 -31.741 1.00 93.88 228 PHE A N 1
ATOM 1834 C CA . PHE A 1 228 ? 23.015 -1.090 -33.183 1.00 93.88 228 PHE A CA 1
ATOM 1835 C C . PHE A 1 228 ? 21.725 -0.431 -33.680 1.00 93.88 228 PHE A C 1
ATOM 1837 O O . PHE A 1 228 ? 20.658 -1.045 -33.640 1.00 93.88 228 PHE A O 1
ATOM 1844 N N . ASP A 1 229 ? 21.797 0.844 -34.063 1.00 92.69 229 ASP A N 1
ATOM 1845 C CA . ASP A 1 229 ? 20.642 1.569 -34.600 1.00 92.69 229 ASP A CA 1
ATOM 1846 C C . ASP A 1 229 ? 20.324 1.036 -36.002 1.00 92.69 229 ASP A C 1
ATOM 1848 O O . ASP A 1 229 ? 21.211 0.917 -36.842 1.00 92.69 229 ASP A O 1
ATOM 1852 N N . GLU A 1 230 ? 19.068 0.686 -36.265 1.00 91.00 230 GLU A N 1
ATOM 1853 C CA . GLU A 1 230 ? 18.671 0.134 -37.565 1.00 91.00 230 GLU A CA 1
ATOM 1854 C C . GLU A 1 230 ? 18.793 1.135 -38.725 1.00 91.00 230 GLU A C 1
ATOM 1856 O O . GLU A 1 230 ? 18.788 0.730 -39.886 1.00 91.00 230 GLU A O 1
ATOM 1861 N N . CYS A 1 231 ? 18.872 2.435 -38.425 1.00 89.94 231 CYS A N 1
ATOM 1862 C CA . CYS A 1 231 ? 19.136 3.470 -39.417 1.00 89.94 231 CYS A CA 1
ATOM 1863 C C . CYS A 1 231 ? 20.630 3.570 -39.762 1.00 89.94 231 CYS A C 1
ATOM 1865 O O . CYS A 1 231 ? 20.979 4.242 -40.734 1.00 89.94 231 CYS A O 1
ATOM 1867 N N . SER A 1 232 ? 21.507 2.926 -38.985 1.00 90.75 232 SER A N 1
ATOM 1868 C CA . SER A 1 232 ? 22.933 2.827 -39.282 1.00 90.75 232 SER A CA 1
ATOM 1869 C C . SER A 1 232 ? 23.210 1.713 -40.284 1.00 90.75 232 SER A C 1
ATOM 1871 O O . SER A 1 232 ? 22.605 0.641 -40.281 1.00 90.75 232 SER A O 1
ATOM 1873 N N . THR A 1 233 ? 24.181 1.957 -41.151 1.00 91.00 233 THR A N 1
ATOM 1874 C CA . THR A 1 233 ? 24.668 0.953 -42.091 1.00 91.00 233 THR A CA 1
ATOM 1875 C C . THR A 1 233 ? 25.641 -0.005 -41.407 1.00 91.00 233 THR A C 1
ATOM 1877 O O . THR A 1 233 ? 26.347 0.349 -40.461 1.00 91.00 233 THR A O 1
ATOM 1880 N N . PHE A 1 234 ? 25.759 -1.225 -41.937 1.00 89.50 234 PHE A N 1
ATOM 1881 C CA . PHE A 1 234 ? 26.811 -2.146 -41.500 1.00 89.50 234 PHE A CA 1
ATOM 1882 C C . PHE A 1 234 ? 28.214 -1.568 -41.714 1.00 89.50 234 PHE A C 1
ATOM 1884 O O . PHE A 1 234 ? 29.088 -1.833 -40.902 1.00 89.50 234 PHE A O 1
ATOM 1891 N N . GLY A 1 235 ? 28.432 -0.755 -42.754 1.00 90.31 235 GLY A N 1
ATOM 1892 C CA . GLY A 1 235 ? 29.720 -0.092 -42.985 1.00 90.31 235 GLY A CA 1
ATOM 1893 C C . GLY A 1 235 ? 30.100 0.848 -41.840 1.00 90.31 235 GLY A C 1
ATOM 1894 O O . GLY A 1 235 ? 31.202 0.751 -41.315 1.00 90.31 235 GLY A O 1
ATOM 1895 N N . GLU A 1 236 ? 29.164 1.686 -41.386 1.00 91.00 236 GLU A N 1
ATOM 1896 C CA . GLU A 1 236 ? 29.372 2.558 -40.219 1.00 91.00 236 GLU A CA 1
ATOM 1897 C C . GLU A 1 236 ? 29.651 1.748 -38.947 1.00 91.00 236 GLU A C 1
ATOM 1899 O O . GLU A 1 236 ? 30.532 2.104 -38.168 1.00 91.00 236 GLU A O 1
ATOM 1904 N N . GLN A 1 237 ? 28.951 0.627 -38.750 1.00 92.06 237 GLN A N 1
ATOM 1905 C CA . GLN A 1 237 ? 29.207 -0.249 -37.606 1.00 92.06 237 GLN A CA 1
ATOM 1906 C C . GLN A 1 237 ? 30.571 -0.951 -37.699 1.00 92.06 237 GLN A C 1
ATOM 1908 O O . GLN A 1 237 ? 31.238 -1.122 -36.681 1.00 92.06 237 GLN A O 1
ATOM 1913 N N . LEU A 1 238 ? 31.009 -1.339 -38.898 1.00 90.81 238 LEU A N 1
ATOM 1914 C CA . LEU A 1 238 ? 32.326 -1.935 -39.122 1.00 90.81 238 LEU A CA 1
ATOM 1915 C C . LEU A 1 238 ? 33.453 -0.921 -38.914 1.00 90.81 238 LEU A C 1
ATOM 1917 O O . LEU A 1 238 ? 34.488 -1.302 -38.385 1.00 90.81 238 LEU A O 1
ATOM 1921 N N . GLU A 1 239 ? 33.258 0.356 -39.248 1.00 90.75 239 GLU A N 1
ATOM 1922 C CA . GLU A 1 239 ? 34.199 1.432 -38.894 1.00 90.75 239 GLU A CA 1
ATOM 1923 C C . GLU A 1 239 ? 34.355 1.575 -37.371 1.00 90.75 239 GLU A C 1
ATOM 1925 O O . GLU A 1 239 ? 35.457 1.790 -36.873 1.00 90.75 239 GLU A O 1
ATOM 1930 N N . LEU A 1 240 ? 33.282 1.378 -36.597 1.00 89.44 240 LEU A N 1
ATOM 1931 C CA . LEU A 1 240 ? 33.363 1.386 -35.130 1.00 89.44 240 LEU A CA 1
ATOM 1932 C C . LEU A 1 240 ? 34.095 0.168 -34.547 1.00 89.44 240 LEU A C 1
ATOM 1934 O O . LEU A 1 240 ? 34.612 0.256 -33.435 1.00 89.44 240 LEU A O 1
ATOM 1938 N N . LEU A 1 241 ? 34.122 -0.960 -35.262 1.00 88.75 241 LEU A N 1
ATOM 1939 C CA . LEU A 1 241 ? 34.786 -2.194 -34.823 1.00 88.75 241 LEU A CA 1
ATOM 1940 C C . LEU A 1 241 ? 36.240 -2.283 -35.316 1.00 88.75 241 LEU A C 1
ATOM 1942 O O . LEU A 1 241 ? 37.122 -2.716 -34.580 1.00 88.75 241 LEU A O 1
ATOM 1946 N N . PHE A 1 242 ? 36.497 -1.858 -36.554 1.00 89.75 242 PHE A N 1
ATOM 1947 C CA . PHE A 1 242 ? 37.746 -2.093 -37.283 1.00 89.75 242 PHE A CA 1
ATOM 1948 C C . PHE A 1 242 ? 38.368 -0.833 -37.898 1.00 89.75 242 PHE A C 1
ATOM 1950 O O . PHE A 1 242 ? 39.344 -0.949 -38.638 1.00 89.75 242 PHE A O 1
ATOM 1957 N N . GLY A 1 243 ? 37.808 0.352 -37.653 1.00 85.62 243 GLY A N 1
ATOM 1958 C CA . GLY A 1 243 ? 38.326 1.599 -38.211 1.00 85.62 243 GLY A CA 1
ATOM 1959 C C . GLY A 1 243 ? 39.723 1.945 -37.694 1.00 85.62 243 GLY A C 1
ATOM 1960 O O . GLY A 1 243 ? 40.157 1.490 -36.633 1.00 85.62 243 GLY A O 1
ATOM 1961 N N . ASP A 1 244 ? 40.415 2.816 -38.426 1.00 80.31 244 ASP A N 1
ATOM 1962 C CA . ASP A 1 244 ? 41.822 3.174 -38.176 1.00 80.31 244 ASP A CA 1
ATOM 1963 C C . ASP A 1 244 ? 42.073 3.811 -36.795 1.00 80.31 244 ASP A C 1
ATOM 1965 O O . ASP A 1 244 ? 43.208 3.877 -36.323 1.00 80.31 244 ASP A O 1
ATOM 1969 N N . THR A 1 245 ? 41.020 4.304 -36.139 1.00 77.06 245 THR A N 1
ATOM 1970 C CA . THR A 1 245 ? 41.077 4.925 -34.809 1.00 77.06 245 THR A CA 1
ATOM 1971 C C . THR A 1 245 ? 40.855 3.943 -33.655 1.00 77.06 245 THR A C 1
ATOM 1973 O O . THR A 1 245 ? 40.866 4.370 -32.501 1.00 77.06 245 THR A O 1
ATOM 1976 N N . VAL A 1 246 ? 40.603 2.663 -33.945 1.00 80.06 246 VAL A N 1
ATOM 1977 C CA . VAL A 1 246 ? 40.287 1.626 -32.953 1.00 80.06 246 VAL A CA 1
ATOM 1978 C C . VAL A 1 246 ? 41.501 0.725 -32.737 1.00 80.06 246 VAL A C 1
ATOM 1980 O O . VAL A 1 246 ? 42.076 0.207 -33.697 1.00 80.06 246 VAL A O 1
ATOM 1983 N N . ASP A 1 247 ? 41.868 0.506 -31.471 1.00 82.69 247 ASP A N 1
ATOM 1984 C CA . ASP A 1 247 ? 42.901 -0.464 -31.102 1.00 82.69 247 ASP A CA 1
ATOM 1985 C C . ASP A 1 247 ? 42.453 -1.872 -31.515 1.00 82.69 247 ASP A C 1
ATOM 1987 O O . ASP A 1 247 ? 41.481 -2.418 -30.991 1.00 82.69 247 ASP A O 1
ATOM 1991 N N . GLN A 1 248 ? 43.161 -2.450 -32.486 1.00 83.19 248 GLN A N 1
ATOM 1992 C CA . GLN A 1 248 ? 42.784 -3.730 -33.074 1.00 83.19 248 GLN A CA 1
ATOM 1993 C C . GLN A 1 248 ? 43.044 -4.891 -32.104 1.00 83.19 248 GLN A C 1
ATOM 1995 O O . GLN A 1 248 ? 44.103 -4.936 -31.467 1.00 83.19 248 GLN A O 1
ATOM 2000 N N . PRO A 1 249 ? 42.127 -5.870 -32.018 1.00 83.31 249 PRO A N 1
ATOM 2001 C CA . PRO A 1 249 ? 42.330 -7.043 -31.182 1.00 83.31 249 PRO A CA 1
ATOM 2002 C C . PRO A 1 249 ? 43.487 -7.902 -31.711 1.00 83.31 249 PRO A C 1
ATOM 2004 O O . PRO A 1 249 ? 43.769 -7.924 -32.910 1.00 83.31 249 PRO A O 1
ATOM 2007 N N . GLU A 1 250 ? 44.142 -8.658 -30.824 1.00 84.81 250 GLU A N 1
ATOM 2008 C CA . GLU A 1 250 ? 45.347 -9.440 -31.159 1.00 84.81 250 GLU A CA 1
ATOM 2009 C C . GLU A 1 250 ? 45.126 -10.413 -32.330 1.00 84.81 250 GLU A C 1
ATOM 2011 O O . GLU A 1 250 ? 46.003 -10.594 -33.177 1.00 84.81 250 GLU A O 1
ATOM 2016 N N . TRP A 1 251 ? 43.929 -10.994 -32.431 1.00 85.94 251 TRP A N 1
ATOM 2017 C CA . TRP A 1 251 ? 43.567 -11.909 -33.514 1.00 85.94 251 TRP A CA 1
ATOM 2018 C C . TRP A 1 251 ? 43.453 -11.215 -34.888 1.00 85.94 251 TRP A C 1
ATOM 2020 O O . TRP A 1 251 ? 43.580 -11.881 -35.920 1.00 85.94 251 TRP A O 1
ATOM 2030 N N . ASN A 1 252 ? 43.299 -9.884 -34.920 1.00 85.69 252 ASN A N 1
ATOM 2031 C CA . ASN A 1 252 ? 43.309 -9.052 -36.126 1.00 85.69 252 ASN A CA 1
ATOM 2032 C C . ASN A 1 252 ? 44.617 -8.249 -36.306 1.00 85.69 252 ASN A C 1
ATOM 2034 O O . ASN A 1 252 ? 44.666 -7.312 -37.099 1.00 85.69 252 ASN A O 1
ATOM 2038 N N . ALA A 1 253 ? 45.718 -8.621 -35.643 1.00 80.69 253 ALA A N 1
ATOM 2039 C CA . ALA A 1 253 ? 46.992 -7.889 -35.733 1.00 80.69 253 ALA A CA 1
ATOM 2040 C C . ALA A 1 253 ? 47.580 -7.785 -37.160 1.00 80.69 253 ALA A C 1
ATOM 2042 O O . ALA A 1 253 ? 48.412 -6.925 -37.433 1.00 80.69 253 ALA A O 1
ATOM 2043 N N . SER A 1 254 ? 47.170 -8.665 -38.082 1.00 81.75 254 SER A N 1
ATOM 2044 C CA . SER A 1 254 ? 47.552 -8.604 -39.505 1.00 81.75 254 SER A CA 1
ATOM 2045 C C . SER A 1 254 ? 46.634 -7.717 -40.360 1.00 81.75 254 SER A C 1
ATOM 2047 O O . SER A 1 254 ? 46.768 -7.737 -41.582 1.00 81.75 254 SER A O 1
ATOM 2049 N N . SER A 1 255 ? 45.677 -7.011 -39.744 1.00 81.94 255 SER A N 1
ATOM 2050 C CA . SER A 1 255 ? 44.692 -6.130 -40.392 1.00 81.94 255 SER A CA 1
ATOM 2051 C C . SER A 1 255 ? 43.965 -6.804 -41.561 1.00 81.94 255 SER A C 1
ATOM 2053 O O . SER A 1 255 ? 43.759 -6.216 -42.621 1.00 81.94 255 SER A O 1
ATOM 2055 N N . ARG A 1 256 ? 43.602 -8.082 -41.380 1.00 83.44 256 ARG A N 1
ATOM 2056 C CA . ARG A 1 256 ? 42.833 -8.845 -42.378 1.00 83.44 256 ARG A CA 1
ATOM 2057 C C . ARG A 1 256 ? 41.368 -8.413 -42.389 1.00 83.44 256 ARG A C 1
ATOM 2059 O O . ARG A 1 256 ? 40.761 -8.358 -43.457 1.00 83.44 256 ARG A O 1
ATOM 2066 N N . TYR A 1 257 ? 40.838 -8.063 -41.221 1.00 85.38 257 TYR A N 1
ATOM 2067 C CA . TYR A 1 257 ? 39.497 -7.525 -41.047 1.00 85.38 257 TYR A CA 1
ATOM 2068 C C . TYR A 1 257 ? 39.591 -5.999 -40.995 1.00 85.38 257 TYR A C 1
ATOM 2070 O O . TYR A 1 257 ? 40.174 -5.437 -40.073 1.00 85.38 257 TYR A O 1
ATOM 2078 N N . THR A 1 258 ? 39.064 -5.341 -42.024 1.00 87.25 258 THR A N 1
ATOM 2079 C CA . THR A 1 258 ? 38.943 -3.882 -42.138 1.00 87.25 258 THR A CA 1
ATOM 2080 C C . THR A 1 258 ? 37.545 -3.549 -42.660 1.00 87.25 258 THR A C 1
ATOM 2082 O O . THR A 1 258 ? 36.935 -4.404 -43.314 1.00 87.25 258 THR A O 1
ATOM 2085 N N . PRO A 1 259 ? 37.043 -2.318 -42.466 1.00 86.31 259 PRO A N 1
ATOM 2086 C CA . PRO A 1 259 ? 35.705 -1.937 -42.924 1.00 86.31 259 PRO A CA 1
ATOM 2087 C C . PRO A 1 259 ? 35.477 -2.167 -44.427 1.00 86.31 259 PRO A C 1
ATOM 2089 O O . PRO A 1 259 ? 34.367 -2.481 -44.845 1.00 86.31 259 PRO A O 1
ATOM 2092 N N . ASN A 1 260 ? 36.543 -2.086 -45.233 1.00 85.62 260 ASN A N 1
ATOM 2093 C CA . ASN A 1 260 ? 36.492 -2.261 -46.687 1.00 85.62 260 ASN A CA 1
ATOM 2094 C C . ASN A 1 260 ? 36.843 -3.681 -47.173 1.00 85.62 260 ASN A C 1
ATOM 2096 O O . ASN A 1 260 ? 36.631 -3.984 -48.347 1.00 85.62 260 ASN A O 1
ATOM 2100 N N . SER A 1 261 ? 37.416 -4.540 -46.319 1.00 85.12 261 SER A N 1
ATOM 2101 C CA . SER A 1 261 ? 37.831 -5.906 -46.693 1.00 85.12 261 SER A CA 1
ATOM 2102 C C . SER A 1 261 ? 36.854 -6.994 -46.254 1.00 85.12 261 SER A C 1
ATOM 2104 O O . SER A 1 261 ? 36.927 -8.113 -46.762 1.00 85.12 261 SER A O 1
ATOM 2106 N N . VAL A 1 262 ? 35.950 -6.686 -45.322 1.00 84.44 262 VAL A N 1
ATOM 2107 C CA . VAL A 1 262 ? 34.990 -7.645 -44.770 1.00 84.44 262 VAL A CA 1
ATOM 2108 C C . VAL A 1 262 ? 33.681 -7.576 -45.549 1.00 84.44 262 VAL A C 1
ATOM 2110 O O . VAL A 1 262 ? 33.141 -6.501 -45.794 1.00 84.44 262 VAL A O 1
ATOM 2113 N N . SER A 1 263 ? 33.138 -8.737 -45.912 1.00 82.19 263 SER A N 1
ATOM 2114 C CA . SER A 1 263 ? 31.795 -8.848 -46.484 1.00 82.19 263 SER A CA 1
ATOM 2115 C C . SER A 1 263 ? 30.820 -9.406 -45.451 1.00 82.19 263 SER A C 1
ATOM 2117 O O . SER A 1 263 ? 31.061 -10.485 -44.909 1.00 82.19 263 SER A O 1
ATOM 2119 N N . VAL A 1 264 ? 29.700 -8.717 -45.230 1.00 80.75 264 VAL A N 1
ATOM 2120 C CA . VAL A 1 264 ? 28.590 -9.226 -44.414 1.00 80.75 264 VAL A CA 1
ATOM 2121 C C . VAL A 1 264 ? 27.591 -9.921 -45.347 1.00 80.75 264 VAL A C 1
ATOM 2123 O O . VAL A 1 264 ? 27.019 -9.249 -46.207 1.00 80.75 264 VAL A O 1
ATOM 2126 N N . PRO A 1 265 ? 27.403 -11.249 -45.247 1.00 76.25 265 PRO A N 1
ATOM 2127 C CA . PRO A 1 265 ? 26.413 -11.953 -46.057 1.00 76.25 265 PRO A CA 1
ATOM 2128 C C . PRO A 1 265 ? 24.989 -11.498 -45.696 1.00 76.25 265 PRO A C 1
ATOM 2130 O O . PRO A 1 265 ? 24.697 -11.253 -44.526 1.00 76.25 265 PRO A O 1
ATOM 2133 N N . HIS A 1 266 ? 24.131 -11.369 -46.714 1.00 59.38 266 HIS A N 1
ATOM 2134 C CA . HIS A 1 266 ? 22.710 -11.023 -46.579 1.00 59.38 266 HIS A CA 1
ATOM 2135 C C . HIS A 1 266 ? 21.842 -12.232 -46.229 1.00 59.38 266 HIS A C 1
ATOM 2137 O O . HIS A 1 266 ? 22.149 -13.340 -46.729 1.00 59.38 266 HIS A O 1
#